Protein AF-A0A2S7T0Y8-F1 (afdb_monomer)

Sequence (325 aa):
MAQIVGQTTGKEKVAGRTVKELAVTMRLVNSTGTGTVTTLPVLRNITVKSILHRVGTDHTILEGNLQNYAVDSHYERGLEAIVSATYLEQKGLGQALLHIRITLPDVINCHSGDMLETDVSVLSGTYTSYFNVAQCVTDIQWVDAFGVEHGIPYIAIKAVQGAVASHPEVIGDGVQTITLLNFDQGLATTAATTDANQVVTGIQLNTNIGTFNETADHLNSRSMRMFETQTARYIRGQCYRIHSHNGALMHDVRITLTMNAALNTAANNFIVVRGYKHDGETHIRAHETMHKHQTAHVQHVAKHIGNDAISKSLNAARNGARHLR

Mean predicted aligned error: 10.87 Å

pLDDT: mean 77.23, std 15.45, range [34.91, 97.44]

Radius of gyration: 25.27 Å; Cα contacts (8 Å, |Δi|>4): 696; chains: 1; bounding box: 85×56×57 Å

Foldseek 3Di:
DWKDFFQDKTKDKDAQAKFFKKKKKKKWKFPQLDDDDPQLLLQQQKWKWKWKCDPNDIDTAETHTRNVQQCVVQLLHFVCQQWPQPQPPDPSIGMTMGIGMRGAPFMDRRYVPMMMMMMMGGHPPSDDNRTPRRPMMMDIDTDGDDAAQQFRKHKDKDWAFALDQKDKDWDFWFFAWKKKAAQLDPPPPDPPDPQSLQFWAKKWKQWPVGIDIDGSVRQLVVSVVSDPDPVSCRRSSRMGTRDHDPDDMTGRIMMMTGGDNVRGGGPRMMMITIGGDGDPVSNVRSVVVVVVVVVVVVVVVVVVVVVVVVVVVVVVVVVVVVVVD

Secondary structure (DSSP, 8-state):
-EEEESS-EEEEEE-S-EEEEEEEEEEEEBSSS-S----HHHHHTEEEEEEEEETTEEEEEEEEEHHHHHHHHTTTS-HHHH-------BTTB-EEEEEEEEEEEEEEE--TT-EEEEEEEE-TTSS-TTB-GGG-EEEEEEEE------SEEEEEEEEPPTT-SEEEEEEESSEEEEEEEE-----TTSS----GGGTEEEEEEE-SS-EEEEEHHHHHHHHHTT-S-STTHHHHTTEEEEEE-SSPPB-SEEEEEEE-TTT--TTSEEEEEEEEE--HHHHHHHHHHHHHHHHHHHHHHHHHHHHHHHHHHHHHHHHHHHTT-

Solvent-accessible surface area (backbone atoms only — not comparable to full-atom values): 17070 Å² total; per-residue (Å²): 126,38,81,23,61,43,83,36,71,35,63,46,77,46,59,71,47,36,31,33,29,40,39,39,39,34,39,44,27,37,57,74,33,71,75,86,82,80,58,66,74,38,28,58,36,26,37,40,37,30,38,36,39,44,95,95,41,79,39,74,30,33,55,48,40,42,37,59,46,45,56,61,59,32,69,90,46,53,71,65,62,40,50,52,50,58,65,48,78,62,89,66,28,33,29,35,35,35,54,38,56,43,68,50,77,42,35,46,71,27,46,94,85,24,37,37,39,33,40,36,40,42,41,89,76,36,67,48,89,63,38,35,45,88,68,20,35,43,34,49,41,77,38,79,49,84,82,69,30,65,25,56,36,30,41,47,66,42,74,41,75,38,59,39,49,64,50,78,46,80,76,39,63,34,36,35,32,38,33,40,40,47,62,45,68,36,66,87,82,55,99,63,84,52,53,47,59,53,28,47,48,29,38,40,38,38,35,76,89,48,76,46,78,44,42,31,67,55,55,48,56,58,50,57,76,72,54,96,50,76,76,71,37,72,71,42,62,27,47,43,77,79,45,73,49,97,79,58,69,36,32,71,26,34,40,34,39,32,31,34,29,94,56,33,47,65,82,33,30,34,43,38,39,31,20,31,48,83,38,74,67,43,35,52,52,25,52,53,50,51,52,50,53,51,50,52,49,52,52,52,51,51,55,51,53,51,52,52,53,52,51,50,52,52,51,50,52,53,53,55,58,57,72,75,107

Organism: NCBI:txid2077091

Nearest PDB structures (foldseek):
  5oac-assembly1_A  TM=8.325E-01  e=1.801E-22  Bacteriophage sp.
  8f47-assembly1_B  TM=5.489E-01  e=8.804E-04  Orthopoxvirus vaccinia
  8vql-assembly1_A  TM=3.346E-01  e=3.085E-02  Influenza A virus (A/Puerto Rico/8/1934(H1N1))
  4f23-assembly1_C  TM=3.199E-01  e=2.873E-02  Influenza A virus (A/black-headed gull/Sweden/2/99(H16N3))
  6d8w-assembly1_F  TM=3.254E-01  e=3.312E-02  Influenza A virus (A/Jiangsu/ALS1/2011(H1N1))

Structure (mmCIF, N/CA/C/O backbone):
data_AF-A0A2S7T0Y8-F1
#
_entry.id   AF-A0A2S7T0Y8-F1
#
loop_
_atom_site.group_PDB
_atom_site.id
_atom_site.type_symbol
_atom_site.label_atom_id
_atom_site.label_alt_id
_atom_site.label_comp_id
_atom_site.label_asym_id
_atom_site.label_entity_id
_atom_site.label_seq_id
_atom_site.pdbx_PDB_ins_code
_atom_site.Cartn_x
_atom_site.Cartn_y
_atom_site.Cartn_z
_atom_site.occupancy
_atom_site.B_iso_or_equiv
_atom_site.auth_seq_id
_atom_site.auth_comp_id
_atom_site.auth_asym_id
_atom_site.auth_atom_id
_atom_site.pdbx_PDB_model_num
ATOM 1 N N . MET A 1 1 ? -1.545 19.414 8.690 1.00 47.81 1 MET A N 1
ATOM 2 C CA . MET A 1 1 ? -1.014 19.415 7.315 1.00 47.81 1 MET A CA 1
ATOM 3 C C . MET A 1 1 ? 0.446 19.814 7.391 1.00 47.81 1 MET A C 1
ATOM 5 O O . MET A 1 1 ? 0.730 20.874 7.939 1.00 47.81 1 MET A O 1
ATOM 9 N N . ALA A 1 2 ? 1.349 18.939 6.950 1.00 54.84 2 ALA A N 1
ATOM 10 C CA . ALA A 1 2 ? 2.782 19.220 6.884 1.00 54.84 2 ALA A CA 1
ATOM 11 C C . ALA A 1 2 ? 3.178 19.440 5.419 1.00 54.84 2 ALA A C 1
ATOM 13 O O . ALA A 1 2 ? 2.828 18.615 4.576 1.00 54.84 2 ALA A O 1
ATOM 14 N N . GLN A 1 3 ? 3.886 20.539 5.144 1.00 56.06 3 GLN A N 1
ATOM 15 C CA . GLN A 1 3 ? 4.337 20.919 3.805 1.00 56.06 3 GLN A CA 1
ATOM 16 C C . GLN A 1 3 ? 5.835 20.646 3.647 1.00 56.06 3 GLN A C 1
ATOM 18 O O . GLN A 1 3 ? 6.642 21.113 4.451 1.00 56.06 3 GLN A O 1
ATOM 23 N N . ILE A 1 4 ? 6.207 19.907 2.601 1.00 57.12 4 ILE A N 1
ATOM 24 C CA . ILE A 1 4 ? 7.590 19.534 2.272 1.00 57.12 4 ILE A CA 1
ATOM 25 C C . ILE A 1 4 ? 8.012 20.321 1.035 1.00 57.12 4 ILE A C 1
ATOM 27 O O . ILE A 1 4 ? 7.370 20.196 -0.004 1.00 57.12 4 ILE A O 1
ATOM 31 N N . VAL A 1 5 ? 9.087 21.109 1.118 1.00 57.72 5 VAL A N 1
ATOM 32 C CA . VAL A 1 5 ? 9.649 21.843 -0.031 1.00 57.72 5 VAL A CA 1
ATOM 33 C C . VAL A 1 5 ? 11.016 21.258 -0.389 1.00 57.72 5 VAL A C 1
ATOM 35 O O . VAL A 1 5 ? 11.897 21.145 0.466 1.00 57.72 5 VAL A O 1
ATOM 38 N N . GLY A 1 6 ? 11.214 20.896 -1.658 1.00 60.56 6 GLY A N 1
ATOM 39 C CA . GLY A 1 6 ? 12.486 20.365 -2.160 1.00 60.56 6 GLY A CA 1
ATOM 40 C C . GLY A 1 6 ? 12.820 18.933 -1.707 1.00 60.56 6 GLY A C 1
ATOM 41 O O . GLY A 1 6 ? 11.933 18.097 -1.553 1.00 60.56 6 GLY A O 1
ATOM 42 N N . GLN A 1 7 ? 14.114 18.622 -1.543 1.00 56.84 7 GLN A N 1
ATOM 43 C CA . GLN A 1 7 ? 14.610 17.315 -1.068 1.00 56.84 7 GLN A CA 1
ATOM 44 C C . GLN A 1 7 ? 14.560 17.239 0.465 1.00 56.84 7 GLN A C 1
ATOM 46 O O . GLN A 1 7 ? 15.591 17.227 1.136 1.00 56.84 7 GLN A O 1
ATOM 51 N N . THR A 1 8 ? 13.363 17.269 1.041 1.00 60.28 8 THR A N 1
ATOM 52 C CA . THR A 1 8 ? 13.189 17.225 2.498 1.00 60.28 8 THR A CA 1
ATOM 53 C C . THR A 1 8 ? 12.331 16.039 2.929 1.00 60.28 8 THR A C 1
ATOM 55 O O . THR A 1 8 ? 11.634 15.417 2.126 1.00 60.28 8 THR A O 1
ATOM 58 N N . THR A 1 9 ? 12.449 15.677 4.208 1.00 65.62 9 THR A N 1
ATOM 59 C CA . THR A 1 9 ? 11.574 14.695 4.856 1.00 65.62 9 THR A CA 1
ATOM 60 C C . THR A 1 9 ? 10.442 15.446 5.546 1.00 65.62 9 THR A C 1
ATOM 62 O O . THR A 1 9 ? 10.706 16.384 6.297 1.00 65.62 9 THR A O 1
ATOM 65 N N . GLY A 1 10 ? 9.197 15.050 5.299 1.00 78.31 10 GLY A N 1
ATOM 66 C CA . GLY A 1 10 ? 8.033 15.542 6.030 1.00 78.31 10 GLY A CA 1
ATOM 67 C C . GLY A 1 10 ? 7.526 14.518 7.019 1.00 78.31 10 GLY A C 1
ATOM 68 O O . GLY A 1 10 ? 7.647 13.317 6.789 1.00 78.31 10 GLY A O 1
ATOM 69 N N . LYS A 1 11 ? 6.939 15.018 8.105 1.00 87.88 11 LYS A N 1
ATOM 70 C CA . LYS A 1 11 ? 6.326 14.201 9.146 1.00 87.88 11 LYS A CA 1
ATOM 71 C C . LYS A 1 11 ? 4.900 14.659 9.406 1.00 87.88 11 LYS A C 1
ATOM 73 O O . LYS A 1 11 ? 4.647 15.857 9.531 1.00 87.88 11 LYS A O 1
ATOM 78 N N . GLU A 1 12 ? 3.989 13.714 9.564 1.00 91.88 12 GLU A N 1
ATOM 79 C CA . GLU A 1 12 ? 2.637 13.944 10.058 1.00 91.88 12 GLU A CA 1
ATOM 80 C C . GLU A 1 12 ? 2.366 13.042 11.260 1.00 91.88 12 GLU A C 1
ATOM 82 O O . GLU A 1 12 ? 2.768 11.881 11.283 1.00 91.88 12 GLU A O 1
ATOM 87 N N . LYS A 1 13 ? 1.675 13.583 12.265 1.00 93.56 13 LYS A N 1
ATOM 88 C CA . LYS A 1 13 ? 1.265 12.847 13.461 1.00 93.56 13 LYS A CA 1
ATOM 89 C C . LYS A 1 13 ? -0.237 12.973 13.655 1.00 93.56 13 LYS A C 1
ATOM 91 O O . LYS A 1 13 ? -0.791 14.067 13.542 1.00 93.56 13 LYS A O 1
ATOM 96 N N . VAL A 1 14 ? -0.877 11.861 13.988 1.00 92.62 14 VAL A N 1
ATOM 97 C CA . VAL A 1 14 ? -2.309 11.777 14.271 1.00 92.62 14 VAL A CA 1
ATOM 98 C C . VAL A 1 14 ? -2.512 11.116 15.629 1.00 92.62 14 VAL A C 1
ATOM 100 O O . VAL A 1 14 ? -2.069 9.992 15.850 1.00 92.62 14 VAL A O 1
ATOM 103 N N . ALA A 1 15 ? -3.220 11.806 16.519 1.00 92.44 15 ALA A N 1
ATOM 104 C CA . ALA A 1 15 ? -3.646 11.304 17.821 1.00 92.44 15 ALA A CA 1
ATOM 105 C C . ALA A 1 15 ? -5.104 11.718 18.072 1.00 92.44 15 ALA A C 1
ATOM 107 O O . ALA A 1 15 ? -5.524 12.785 17.618 1.00 92.44 15 ALA A O 1
ATOM 108 N N . GLY A 1 16 ? -5.877 10.881 18.770 1.00 89.44 16 GLY A N 1
ATOM 109 C CA . GLY A 1 16 ? -7.270 11.183 19.130 1.00 89.44 16 GLY A CA 1
ATOM 110 C C . GLY A 1 16 ? -8.244 11.273 17.947 1.00 89.44 16 GLY A C 1
ATOM 111 O O . GLY A 1 16 ? -9.266 11.946 18.055 1.00 89.44 16 GLY A O 1
ATOM 112 N N . ARG A 1 17 ? -7.919 10.656 16.805 1.00 92.25 17 ARG A N 1
ATOM 113 C CA . ARG A 1 17 ? -8.708 10.700 15.563 1.00 92.25 17 ARG A CA 1
ATOM 114 C C . ARG A 1 17 ? -8.888 9.298 14.992 1.00 92.25 17 ARG A C 1
ATOM 116 O O . ARG A 1 17 ? -8.047 8.424 15.202 1.00 92.25 17 ARG A O 1
ATOM 123 N N . THR A 1 18 ? -9.956 9.125 14.223 1.00 94.06 18 THR A N 1
ATOM 124 C CA . THR A 1 18 ? -10.192 7.932 13.407 1.00 94.06 18 THR A CA 1
ATOM 125 C C . THR A 1 18 ? -9.836 8.250 11.966 1.00 94.06 18 THR A C 1
ATOM 127 O O . THR A 1 18 ? -10.346 9.220 11.410 1.00 94.06 18 THR A O 1
ATOM 130 N N . VAL A 1 19 ? -8.965 7.451 11.355 1.00 95.62 19 VAL A N 1
ATOM 131 C CA . VAL A 1 19 ? -8.464 7.688 9.993 1.00 95.62 19 VAL A CA 1
ATOM 132 C C . VAL A 1 19 ? -8.519 6.414 9.159 1.00 95.62 19 VAL A C 1
ATOM 134 O O . VAL A 1 19 ? -8.486 5.311 9.696 1.00 95.62 19 VAL A O 1
ATOM 137 N N . LYS A 1 20 ? -8.618 6.550 7.835 1.00 93.38 20 LYS A N 1
ATOM 138 C CA . LYS A 1 20 ? -8.626 5.398 6.908 1.00 93.38 20 LYS A CA 1
ATOM 139 C C . LYS A 1 20 ? -7.762 5.601 5.675 1.00 93.38 20 LYS A C 1
ATOM 141 O O . LYS A 1 20 ? -7.435 4.645 4.987 1.00 93.38 20 LYS A O 1
ATOM 146 N N . GLU A 1 21 ? -7.414 6.835 5.353 1.00 92.75 21 GLU A N 1
ATOM 147 C CA . GLU A 1 21 ? -6.749 7.142 4.097 1.00 92.75 21 GLU A CA 1
ATOM 148 C C . GLU A 1 21 ? -5.641 8.157 4.320 1.00 92.75 21 GLU A C 1
ATOM 150 O O . GLU A 1 21 ? -5.844 9.161 5.000 1.00 92.75 21 GLU A O 1
ATOM 155 N N . LEU A 1 22 ? -4.483 7.890 3.723 1.00 93.31 22 LEU A N 1
ATOM 156 C CA . LEU A 1 22 ? -3.400 8.851 3.609 1.00 93.31 22 LEU A CA 1
ATOM 157 C C . LEU A 1 22 ? -3.495 9.523 2.239 1.00 93.31 22 LEU A C 1
ATOM 159 O O . LEU A 1 22 ? -3.375 8.870 1.200 1.00 93.31 22 LEU A O 1
ATOM 163 N N . ALA A 1 23 ? -3.712 10.832 2.239 1.00 90.56 23 ALA A N 1
ATOM 164 C CA . ALA A 1 23 ? -3.647 11.663 1.054 1.00 90.56 23 ALA A CA 1
ATOM 165 C C . ALA A 1 23 ? -2.235 12.241 0.916 1.00 90.56 23 ALA A C 1
ATOM 167 O O . ALA A 1 23 ? -1.741 12.928 1.809 1.00 90.56 23 ALA A O 1
ATOM 168 N N . VAL A 1 24 ? -1.607 11.989 -0.229 1.00 88.75 24 VAL A N 1
ATOM 169 C CA . VAL A 1 24 ? -0.344 12.598 -0.641 1.00 88.75 24 VAL A CA 1
ATOM 170 C C . VAL A 1 24 ? -0.632 13.481 -1.846 1.00 88.75 24 VAL A C 1
ATOM 172 O O . VAL A 1 24 ? -1.036 12.994 -2.905 1.00 88.75 24 VAL A O 1
ATOM 175 N N . THR A 1 25 ? -0.462 14.788 -1.679 1.00 85.94 25 THR A N 1
ATOM 176 C CA . THR A 1 25 ? -0.608 15.761 -2.764 1.00 85.94 25 THR A CA 1
ATOM 177 C C . THR A 1 25 ? 0.760 16.282 -3.148 1.00 85.94 25 THR A C 1
ATOM 179 O O . THR A 1 25 ? 1.532 16.682 -2.286 1.00 85.94 25 THR A O 1
ATOM 182 N N . MET A 1 26 ? 1.077 16.293 -4.438 1.00 83.50 26 MET A N 1
ATOM 183 C CA . MET A 1 26 ? 2.338 16.848 -4.914 1.00 83.50 26 MET A CA 1
ATOM 184 C C . MET A 1 26 ? 2.095 17.934 -5.938 1.00 83.50 26 MET A C 1
ATOM 186 O O . MET A 1 26 ? 1.298 17.768 -6.858 1.00 83.50 26 MET A O 1
ATOM 190 N N . ARG A 1 27 ? 2.849 19.019 -5.817 1.00 83.25 27 ARG A N 1
ATOM 191 C CA . ARG A 1 27 ? 2.980 20.044 -6.840 1.00 83.25 27 ARG A CA 1
ATOM 192 C C . ARG A 1 27 ? 4.365 19.937 -7.445 1.00 83.25 27 ARG A C 1
ATOM 194 O O . ARG A 1 27 ? 5.357 20.182 -6.768 1.00 83.25 27 ARG A O 1
ATOM 201 N N . LEU A 1 28 ? 4.417 19.600 -8.724 1.00 81.50 28 LEU A N 1
ATOM 202 C CA . LEU A 1 28 ? 5.637 19.553 -9.515 1.00 81.50 28 LEU A CA 1
ATOM 203 C C . LEU A 1 28 ? 5.668 20.760 -10.445 1.00 81.50 28 LEU A C 1
ATOM 205 O O . LEU A 1 28 ? 4.684 21.037 -11.130 1.00 81.50 28 LEU A O 1
ATOM 209 N N . VAL A 1 29 ? 6.792 21.470 -10.482 1.00 78.88 29 VAL A N 1
ATOM 210 C CA . VAL A 1 29 ? 6.958 22.660 -11.325 1.00 78.88 29 VAL A CA 1
ATOM 211 C C . VAL A 1 29 ? 8.109 22.428 -12.290 1.00 78.88 29 VAL A C 1
ATOM 213 O O . VAL A 1 29 ? 9.225 22.151 -11.857 1.00 78.88 29 VAL A O 1
ATOM 216 N N . ASN A 1 30 ? 7.843 22.525 -13.591 1.00 76.38 30 ASN A N 1
ATOM 217 C CA . ASN A 1 30 ? 8.856 22.380 -14.634 1.00 76.38 30 ASN A CA 1
ATOM 218 C C . ASN A 1 30 ? 9.790 23.605 -14.635 1.00 76.38 30 ASN A C 1
ATOM 220 O O . ASN A 1 30 ? 9.331 24.743 -14.533 1.00 76.38 30 ASN A O 1
ATOM 224 N N . SER A 1 31 ? 11.097 23.378 -14.759 1.00 72.00 31 SER A N 1
ATOM 225 C CA . SER A 1 31 ? 12.126 24.424 -14.813 1.00 72.00 31 SER A CA 1
ATOM 226 C C . SER A 1 31 ? 12.133 25.223 -16.124 1.00 72.00 31 SER A C 1
ATOM 228 O O . SER A 1 31 ? 12.606 26.356 -16.137 1.00 72.00 31 SER A O 1
ATOM 230 N N . THR A 1 32 ? 11.599 24.663 -17.215 1.00 65.88 32 THR A N 1
ATOM 231 C CA . THR A 1 32 ? 11.717 25.203 -18.587 1.00 65.88 32 THR A CA 1
ATOM 232 C C . THR A 1 32 ? 10.398 25.676 -19.204 1.00 65.88 32 THR A C 1
ATOM 234 O O . THR A 1 32 ? 10.371 26.119 -20.350 1.00 65.88 32 THR A O 1
ATOM 237 N N . GLY A 1 33 ? 9.286 25.601 -18.465 1.00 55.94 33 GLY A N 1
ATOM 238 C CA . GLY A 1 33 ? 7.997 26.161 -18.889 1.00 55.94 33 GLY A CA 1
ATOM 239 C C . GLY A 1 33 ? 7.264 25.436 -20.021 1.00 55.94 33 GLY A C 1
ATOM 240 O O . GLY A 1 33 ? 6.070 25.649 -20.195 1.00 55.94 33 GLY A O 1
ATOM 241 N N . THR A 1 34 ? 7.927 24.528 -20.736 1.00 52.84 34 THR A N 1
ATOM 242 C CA . THR A 1 34 ? 7.352 23.745 -21.834 1.00 52.84 34 THR A CA 1
ATOM 243 C C . THR A 1 34 ? 7.689 22.268 -21.640 1.00 52.84 34 THR A C 1
ATOM 245 O O . THR A 1 34 ? 8.822 21.911 -21.329 1.00 52.84 34 THR A O 1
ATOM 248 N N . GLY A 1 35 ? 6.692 21.388 -21.750 1.00 51.31 35 GLY A N 1
ATOM 249 C CA . GLY A 1 35 ? 6.904 19.939 -21.712 1.00 51.31 35 GLY A CA 1
ATOM 250 C C . GLY A 1 35 ? 5.881 19.165 -20.886 1.00 51.31 35 GLY A C 1
ATOM 251 O O . GLY A 1 35 ? 5.368 19.644 -19.875 1.00 51.31 35 GLY A O 1
ATOM 252 N N . THR A 1 36 ? 5.608 17.940 -21.337 1.00 53.19 36 THR A N 1
ATOM 253 C CA . THR A 1 36 ? 4.812 16.954 -20.602 1.00 53.19 36 THR A CA 1
ATOM 254 C C . THR A 1 36 ? 5.609 16.459 -19.399 1.00 53.19 36 THR A C 1
ATOM 256 O O . THR A 1 36 ? 6.741 16.006 -19.554 1.00 53.19 36 THR A O 1
ATOM 259 N N . VAL A 1 37 ? 5.033 16.535 -18.200 1.00 54.53 37 VAL A N 1
ATOM 260 C CA . VAL A 1 37 ? 5.673 16.002 -16.992 1.00 54.53 37 VAL A CA 1
ATOM 261 C C . VAL A 1 37 ? 5.419 14.496 -16.924 1.00 54.53 37 VAL A C 1
ATOM 263 O O . VAL A 1 37 ? 4.295 14.068 -16.675 1.00 54.53 37 VAL A O 1
ATOM 266 N N . THR A 1 38 ? 6.449 13.671 -17.120 1.00 56.72 38 THR A N 1
ATOM 267 C CA . THR A 1 38 ? 6.389 12.236 -16.799 1.00 56.72 38 THR A CA 1
ATOM 268 C C . THR A 1 38 ? 6.578 12.045 -15.295 1.00 56.72 38 THR A C 1
ATOM 270 O O . THR A 1 38 ? 7.649 12.285 -14.745 1.00 56.72 38 THR A O 1
ATOM 273 N N . THR A 1 39 ? 5.515 11.632 -14.607 1.00 64.44 39 THR A N 1
ATOM 274 C CA . THR A 1 39 ? 5.413 11.694 -13.137 1.00 64.44 39 THR A CA 1
ATOM 275 C C . THR A 1 39 ? 5.804 10.394 -12.433 1.00 64.44 39 THR A C 1
ATOM 277 O O . THR A 1 39 ? 6.295 10.435 -11.310 1.00 64.44 39 THR A O 1
ATOM 280 N N . LEU A 1 40 ? 5.662 9.237 -13.092 1.00 63.59 40 LEU A N 1
ATOM 281 C CA . LEU A 1 40 ? 5.962 7.922 -12.504 1.00 63.59 40 LEU A CA 1
ATOM 282 C C . LEU A 1 40 ? 7.410 7.758 -11.992 1.00 63.59 40 LEU A C 1
ATOM 284 O O . LEU A 1 40 ? 7.566 7.254 -10.879 1.00 63.59 40 LEU A O 1
ATOM 288 N N . PRO A 1 41 ? 8.466 8.200 -12.712 1.00 67.81 41 PRO A N 1
ATOM 289 C CA . PRO A 1 41 ? 9.841 8.075 -12.219 1.00 67.81 41 PRO A CA 1
ATOM 290 C C . PRO A 1 41 ? 10.102 8.869 -10.932 1.00 67.81 41 PRO A C 1
ATOM 292 O O . PRO A 1 41 ? 10.888 8.435 -10.095 1.00 67.81 41 PRO A O 1
ATOM 295 N N . VAL A 1 42 ? 9.409 9.999 -10.747 1.00 75.75 42 VAL A N 1
ATOM 296 C CA . VAL A 1 42 ? 9.503 10.830 -9.534 1.00 75.75 42 VAL A CA 1
ATOM 297 C C . VAL A 1 42 ? 8.964 10.058 -8.326 1.00 75.75 42 VAL A C 1
ATOM 299 O O . VAL A 1 42 ? 9.590 10.033 -7.270 1.00 75.75 42 VAL A O 1
ATOM 302 N N . LEU A 1 43 ? 7.837 9.358 -8.493 1.00 80.12 43 LEU A N 1
ATOM 303 C CA . LEU A 1 43 ? 7.176 8.614 -7.414 1.00 80.12 43 LEU A CA 1
ATOM 304 C C . LEU A 1 43 ? 7.997 7.421 -6.897 1.00 80.12 43 LEU A C 1
ATOM 306 O O . LEU A 1 43 ? 7.812 7.009 -5.751 1.00 80.12 43 LEU A O 1
ATOM 310 N N . ARG A 1 44 ? 8.908 6.865 -7.709 1.00 81.94 44 ARG A N 1
ATOM 311 C CA . ARG A 1 44 ? 9.786 5.750 -7.303 1.00 81.94 44 ARG A CA 1
ATOM 312 C C . ARG A 1 44 ? 10.755 6.150 -6.190 1.00 81.94 44 ARG A C 1
ATOM 314 O O . ARG A 1 44 ? 11.100 5.321 -5.352 1.00 81.94 44 ARG A O 1
ATOM 321 N N . ASN A 1 45 ? 11.169 7.414 -6.182 1.00 85.12 45 ASN A N 1
ATOM 322 C CA . ASN A 1 45 ? 12.170 7.950 -5.263 1.00 85.12 45 ASN A CA 1
ATOM 323 C C . ASN A 1 45 ? 11.552 8.657 -4.047 1.00 85.12 45 ASN A C 1
ATOM 325 O O . ASN A 1 45 ? 12.257 9.311 -3.284 1.00 85.12 45 ASN A O 1
ATOM 329 N N . ILE A 1 46 ? 10.240 8.519 -3.849 1.00 87.56 46 ILE A N 1
ATOM 330 C CA . ILE A 1 46 ? 9.544 9.020 -2.666 1.00 87.56 46 ILE A CA 1
ATOM 331 C C . ILE A 1 46 ? 9.122 7.821 -1.839 1.00 87.56 46 ILE A C 1
ATOM 333 O O . ILE A 1 46 ? 8.368 6.973 -2.313 1.00 87.56 46 ILE A O 1
ATOM 337 N N . THR A 1 47 ? 9.610 7.746 -0.608 1.00 91.50 47 THR A N 1
ATOM 338 C CA . THR A 1 47 ? 9.274 6.669 0.322 1.00 91.50 47 THR A CA 1
ATOM 339 C C . THR A 1 47 ? 8.302 7.174 1.368 1.00 91.50 47 THR A C 1
ATOM 341 O O . THR A 1 47 ? 8.505 8.247 1.932 1.00 91.50 47 THR A O 1
ATOM 344 N N . VAL A 1 48 ? 7.273 6.383 1.649 1.00 93.75 48 VAL A N 1
ATOM 345 C CA . VAL A 1 48 ? 6.294 6.637 2.706 1.00 93.75 48 VAL A CA 1
ATOM 346 C C . VAL A 1 48 ? 6.419 5.529 3.739 1.00 93.75 48 VAL A C 1
ATOM 348 O O . VAL A 1 48 ? 6.433 4.346 3.382 1.00 93.75 48 VAL A O 1
ATOM 351 N N . LYS A 1 49 ? 6.493 5.911 5.012 1.00 96.19 49 LYS A N 1
ATOM 352 C CA . LYS A 1 49 ? 6.466 4.997 6.149 1.00 96.19 49 LYS A CA 1
ATOM 353 C C . LYS A 1 49 ? 5.471 5.498 7.181 1.00 96.19 49 LYS A C 1
ATOM 355 O O . LYS A 1 49 ? 5.581 6.637 7.616 1.00 96.19 49 LYS A O 1
ATOM 360 N N . SER A 1 50 ? 4.543 4.649 7.603 1.00 97.25 50 SER A N 1
ATOM 361 C CA . SER A 1 50 ? 3.622 4.954 8.698 1.00 97.25 50 SER A CA 1
ATOM 362 C C . SER A 1 50 ? 3.743 3.918 9.805 1.00 97.25 50 SER A C 1
ATOM 364 O O . SER A 1 50 ? 3.672 2.714 9.544 1.00 97.25 50 SER A O 1
ATOM 366 N N . ILE A 1 51 ? 3.899 4.391 11.038 1.00 97.44 51 ILE A N 1
ATOM 367 C CA . ILE A 1 51 ? 4.014 3.578 12.249 1.00 97.44 51 ILE A CA 1
ATOM 368 C C . ILE A 1 51 ? 2.907 3.996 13.214 1.00 97.44 51 ILE A C 1
ATOM 370 O O . ILE A 1 51 ? 2.760 5.175 13.532 1.00 97.44 51 ILE A O 1
ATOM 374 N N . LEU A 1 52 ? 2.129 3.026 13.683 1.00 96.12 52 LEU A N 1
ATOM 375 C CA . LEU A 1 52 ? 1.198 3.197 14.788 1.00 96.12 52 LEU A CA 1
ATOM 376 C C . LEU A 1 52 ? 1.896 2.799 16.090 1.00 96.12 52 LEU A C 1
ATOM 378 O O . LEU A 1 52 ? 2.228 1.633 16.287 1.00 96.12 52 LEU A O 1
ATOM 382 N N . HIS A 1 53 ? 2.076 3.766 16.979 1.00 95.25 53 HIS A N 1
ATOM 383 C CA . HIS A 1 53 ? 2.516 3.567 18.352 1.00 95.25 53 HIS A CA 1
ATOM 384 C C . HIS A 1 53 ? 1.283 3.285 19.217 1.00 95.25 53 HIS A C 1
ATOM 386 O O . HIS A 1 53 ? 0.440 4.172 19.382 1.00 95.25 53 HIS A O 1
ATOM 392 N N . ARG A 1 54 ? 1.151 2.064 19.746 1.00 90.19 54 ARG A N 1
ATOM 393 C CA . ARG A 1 54 ? -0.013 1.629 20.536 1.00 90.19 54 ARG A CA 1
ATOM 394 C C . ARG A 1 54 ? 0.420 0.704 21.672 1.00 90.19 54 ARG A C 1
ATOM 396 O O . ARG A 1 54 ? 1.108 -0.284 21.448 1.00 90.19 54 ARG A O 1
ATOM 403 N N . VAL A 1 55 ? 0.020 1.035 22.904 1.00 84.88 55 VAL A N 1
ATOM 404 C CA . VAL A 1 55 ? 0.289 0.233 24.124 1.00 84.88 55 VAL A CA 1
ATOM 405 C C . VAL A 1 55 ? 1.777 -0.167 24.253 1.00 84.88 55 VAL A C 1
ATOM 407 O O . VAL A 1 55 ? 2.130 -1.293 24.586 1.00 84.88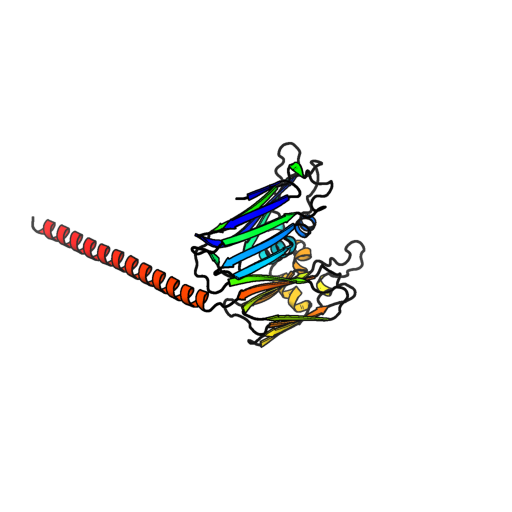 55 VAL A O 1
ATOM 410 N N . GLY A 1 56 ? 2.685 0.763 23.940 1.00 84.81 56 GLY A N 1
ATOM 411 C CA . GLY A 1 56 ? 4.134 0.529 24.015 1.00 84.81 56 GLY A CA 1
ATOM 412 C C . GLY A 1 56 ? 4.714 -0.377 22.920 1.00 84.81 56 GLY A C 1
ATOM 413 O O . GLY A 1 56 ? 5.880 -0.748 23.015 1.00 84.81 56 GLY A O 1
ATOM 414 N N . THR A 1 57 ? 3.929 -0.721 21.895 1.00 90.25 57 THR A N 1
ATOM 415 C CA . THR A 1 57 ? 4.369 -1.483 20.720 1.00 90.25 57 THR A CA 1
ATOM 416 C C . THR A 1 57 ? 4.236 -0.639 19.454 1.00 90.25 57 THR A C 1
ATOM 418 O O . THR A 1 57 ? 3.269 0.106 19.282 1.00 90.25 57 THR A O 1
ATOM 421 N N . ASP A 1 58 ? 5.205 -0.785 18.552 1.00 94.88 58 ASP A N 1
ATOM 422 C CA . ASP A 1 58 ? 5.201 -0.134 17.246 1.00 94.88 58 ASP A CA 1
ATOM 423 C C . ASP A 1 58 ? 4.682 -1.094 16.175 1.00 94.88 58 ASP A C 1
ATOM 425 O O . ASP A 1 58 ? 5.182 -2.209 16.001 1.00 94.88 58 ASP A O 1
ATOM 429 N N . HIS A 1 59 ? 3.692 -0.638 15.415 1.00 94.44 59 HIS A N 1
ATOM 430 C CA . HIS A 1 59 ? 3.098 -1.387 14.319 1.00 94.44 59 HIS A CA 1
ATOM 431 C C . HIS A 1 59 ? 3.327 -0.648 13.003 1.00 94.44 59 HIS A C 1
ATOM 433 O O . HIS A 1 59 ? 2.742 0.407 12.761 1.00 94.44 59 HIS A O 1
ATOM 439 N N . THR A 1 60 ? 4.151 -1.210 12.118 1.00 96.00 60 THR A N 1
ATOM 440 C CA . THR A 1 60 ? 4.273 -0.696 10.749 1.00 96.00 60 THR A CA 1
ATOM 441 C C . THR A 1 60 ? 2.955 -0.904 10.009 1.00 96.00 60 THR A C 1
ATOM 443 O O . THR A 1 60 ? 2.547 -2.041 9.768 1.00 96.00 60 THR A O 1
ATOM 446 N N . ILE A 1 61 ? 2.309 0.200 9.642 1.00 96.50 61 ILE A N 1
ATOM 447 C CA . ILE A 1 61 ? 1.063 0.213 8.872 1.00 96.50 61 ILE A CA 1
ATOM 448 C C . ILE A 1 61 ? 1.375 0.114 7.382 1.00 96.50 61 ILE A C 1
ATOM 450 O O . ILE A 1 61 ? 0.758 -0.666 6.666 1.00 96.50 61 ILE A O 1
ATOM 454 N N . LEU A 1 62 ? 2.350 0.885 6.905 1.00 95.94 62 LEU A N 1
ATOM 455 C CA . LEU A 1 62 ? 2.817 0.836 5.522 1.00 95.94 62 LEU A CA 1
ATOM 456 C C . LEU A 1 62 ? 4.273 1.300 5.451 1.00 95.94 62 LEU A C 1
ATOM 458 O O . LEU A 1 62 ? 4.691 2.162 6.221 1.00 95.94 62 LEU A O 1
ATOM 462 N N . GLU A 1 63 ? 5.047 0.717 4.541 1.00 95.50 63 GLU A N 1
ATOM 463 C CA . GLU A 1 63 ? 6.431 1.105 4.260 1.00 95.50 63 GLU A CA 1
ATOM 464 C C . GLU A 1 63 ? 6.776 0.755 2.810 1.00 95.50 63 GLU A C 1
ATOM 466 O O . GLU A 1 63 ? 6.655 -0.395 2.391 1.00 95.50 63 GLU A O 1
ATOM 471 N N . GLY A 1 64 ? 7.151 1.754 2.010 1.00 92.88 64 GLY A N 1
ATOM 472 C CA . GLY A 1 64 ? 7.554 1.523 0.624 1.00 92.88 64 GLY A CA 1
ATOM 473 C C . GLY A 1 64 ? 7.559 2.777 -0.240 1.00 92.88 64 GLY A C 1
ATOM 474 O O . GLY A 1 64 ? 7.406 3.892 0.258 1.00 92.88 64 GLY A O 1
ATOM 475 N N . ASN A 1 65 ? 7.753 2.597 -1.548 1.00 89.69 65 ASN A N 1
ATOM 476 C CA . ASN A 1 65 ? 7.762 3.710 -2.495 1.00 89.69 65 ASN A CA 1
ATOM 477 C C . ASN A 1 65 ? 6.336 4.159 -2.873 1.00 89.69 65 ASN A C 1
ATOM 479 O O . ASN A 1 65 ? 5.386 3.372 -2.891 1.00 89.69 65 ASN A O 1
ATOM 483 N N . LEU A 1 66 ? 6.193 5.443 -3.191 1.00 88.25 66 LEU A N 1
ATOM 484 C CA . LEU A 1 66 ? 4.914 6.068 -3.511 1.00 88.25 66 LEU A CA 1
ATOM 485 C C . LEU A 1 66 ? 4.356 5.591 -4.862 1.00 88.25 66 LEU A C 1
ATOM 487 O O . LEU A 1 66 ? 3.139 5.544 -5.036 1.00 88.25 66 LEU A O 1
ATOM 491 N N . GLN A 1 67 ? 5.224 5.182 -5.794 1.00 85.94 67 GLN A N 1
ATOM 492 C CA . GLN A 1 67 ? 4.832 4.601 -7.084 1.00 85.94 67 GLN A CA 1
ATOM 493 C C . GLN A 1 67 ? 3.951 3.357 -6.903 1.00 85.94 67 GLN A C 1
ATOM 495 O O . GLN A 1 67 ? 2.890 3.259 -7.521 1.00 85.94 67 GLN A O 1
ATOM 500 N N . ASN A 1 68 ? 4.359 2.434 -6.033 1.00 87.62 68 ASN A N 1
ATOM 501 C CA . ASN A 1 68 ? 3.645 1.189 -5.778 1.00 87.62 68 ASN A CA 1
ATOM 502 C C . ASN A 1 68 ? 2.259 1.470 -5.192 1.00 87.62 68 ASN A C 1
ATOM 504 O O . ASN A 1 68 ? 1.263 0.943 -5.685 1.00 87.62 68 ASN A O 1
ATOM 508 N N . TYR A 1 69 ? 2.178 2.357 -4.195 1.00 88.56 69 TYR A N 1
ATOM 509 C CA . TYR A 1 69 ? 0.899 2.743 -3.600 1.00 88.56 69 TYR A CA 1
ATOM 510 C C . TYR A 1 69 ? -0.016 3.474 -4.577 1.00 88.56 69 TYR A C 1
ATOM 512 O O . TYR A 1 69 ? -1.228 3.255 -4.543 1.00 88.56 69 TYR A O 1
ATOM 520 N N . ALA A 1 70 ? 0.539 4.327 -5.443 1.00 81.62 70 ALA A N 1
ATOM 521 C CA . ALA A 1 70 ? -0.233 5.030 -6.455 1.00 81.62 70 ALA A CA 1
ATOM 522 C C . ALA A 1 70 ? -0.912 4.034 -7.400 1.00 81.62 70 ALA A C 1
ATOM 524 O O . ALA A 1 70 ? -2.136 4.070 -7.534 1.00 81.62 70 ALA A O 1
ATOM 525 N N . VAL A 1 71 ? -0.137 3.113 -7.982 1.00 80.81 71 VAL A N 1
ATOM 526 C CA . VAL A 1 71 ? -0.627 2.130 -8.962 1.00 80.81 71 VAL A CA 1
ATOM 527 C C . VAL A 1 71 ? -1.590 1.121 -8.334 1.00 80.81 71 VAL A C 1
ATOM 529 O O . VAL A 1 71 ? -2.627 0.829 -8.924 1.00 80.81 71 VAL A O 1
ATOM 532 N N . ASP A 1 72 ? -1.304 0.629 -7.127 1.00 84.25 72 ASP A N 1
ATOM 533 C CA . ASP A 1 72 ? -2.182 -0.312 -6.422 1.00 84.25 72 ASP A CA 1
ATOM 534 C C . ASP A 1 72 ? -3.506 0.341 -5.973 1.00 84.25 72 ASP A C 1
ATOM 536 O O . ASP A 1 72 ? -4.587 -0.204 -6.213 1.00 84.25 72 ASP A O 1
ATOM 540 N N . SER A 1 73 ? -3.458 1.545 -5.384 1.00 77.69 73 SER A N 1
ATOM 541 C CA . SER A 1 73 ? -4.663 2.227 -4.870 1.00 77.69 73 SER A CA 1
ATOM 542 C C . SER A 1 73 ? -5.596 2.724 -5.977 1.00 77.69 73 SER A C 1
ATOM 544 O O . SER A 1 73 ? -6.786 2.919 -5.742 1.00 77.69 73 SER A O 1
ATOM 546 N N . HIS A 1 74 ? -5.083 2.888 -7.197 1.00 71.00 74 HIS A N 1
ATOM 547 C CA . HIS A 1 74 ? -5.868 3.283 -8.365 1.00 71.00 74 HIS A CA 1
ATOM 548 C C . HIS A 1 74 ? -6.009 2.146 -9.373 1.00 71.00 74 HIS A C 1
ATOM 550 O O . HIS A 1 74 ? -6.234 2.416 -10.542 1.00 71.00 74 HIS A O 1
ATOM 556 N N . TYR A 1 75 ? -5.940 0.881 -8.951 1.00 67.44 75 TYR A N 1
ATOM 557 C CA . TYR A 1 75 ? -6.154 -0.272 -9.839 1.00 67.44 75 TYR A CA 1
ATOM 558 C C . TYR A 1 75 ? -7.382 -0.113 -10.765 1.00 67.44 75 TYR A C 1
ATOM 560 O O . TYR A 1 75 ? -7.321 -0.398 -11.958 1.00 67.44 75 TYR A O 1
ATOM 568 N N . GLU A 1 76 ? -8.487 0.419 -10.232 1.00 63.19 76 GLU A N 1
ATOM 569 C CA . GLU A 1 76 ? -9.752 0.611 -10.962 1.00 63.19 76 GLU A CA 1
ATOM 570 C C . GLU A 1 76 ? -9.814 1.943 -11.735 1.00 63.19 76 GLU A C 1
ATOM 572 O O . GLU A 1 76 ? -10.686 2.135 -12.578 1.00 63.19 76 GLU A O 1
ATOM 577 N N . ARG A 1 77 ? -8.877 2.875 -11.501 1.00 56.50 77 ARG A N 1
ATOM 578 C CA . ARG A 1 77 ? -8.860 4.235 -12.076 1.00 56.50 77 ARG A CA 1
ATOM 579 C C . ARG A 1 77 ? -7.631 4.462 -12.960 1.00 56.50 77 ARG A C 1
ATOM 581 O O . ARG A 1 77 ? -6.630 3.762 -12.846 1.00 56.50 77 ARG A O 1
ATOM 588 N N . GLY A 1 78 ? -7.749 5.309 -13.985 1.00 51.19 78 GLY A N 1
ATOM 589 C CA . GLY A 1 78 ? -6.645 5.549 -14.928 1.00 51.19 78 GLY A CA 1
ATOM 590 C C . GLY A 1 78 ? -5.393 6.001 -14.185 1.00 51.19 78 GLY A C 1
ATOM 591 O O . GLY A 1 78 ? -5.527 6.670 -13.164 1.00 51.19 78 GLY A O 1
ATOM 592 N N . LEU A 1 79 ? -4.190 5.749 -14.715 1.00 52.78 79 LEU A N 1
ATOM 593 C CA . LEU A 1 79 ? -3.040 6.583 -14.323 1.00 52.78 79 LEU A CA 1
ATOM 594 C C . LEU A 1 79 ? -3.364 8.070 -14.593 1.00 52.78 79 LEU A C 1
ATOM 596 O O . LEU A 1 79 ? -3.023 8.925 -13.784 1.00 52.78 79 LEU A O 1
ATOM 600 N N . GLU A 1 80 ? -4.166 8.304 -15.643 1.00 52.75 80 GLU A N 1
ATOM 601 C CA . GLU A 1 80 ? -5.038 9.463 -15.912 1.00 52.75 80 GLU A CA 1
ATOM 602 C C . GLU A 1 80 ? -5.568 10.169 -14.644 1.00 52.75 80 GLU A C 1
ATOM 604 O O . GLU A 1 80 ? -5.485 11.378 -14.463 1.00 52.75 80 GLU A O 1
ATOM 609 N N . ALA A 1 81 ? -6.125 9.374 -13.726 1.00 50.31 81 ALA A N 1
ATOM 610 C CA . ALA A 1 81 ? -6.784 9.849 -12.515 1.00 50.31 81 ALA A CA 1
ATOM 611 C C . ALA A 1 81 ? -5.809 10.137 -11.360 1.00 50.31 81 ALA A C 1
ATOM 613 O O . ALA A 1 81 ? -6.102 10.993 -10.530 1.00 50.31 81 ALA A O 1
ATOM 614 N N . ILE A 1 82 ? -4.660 9.449 -11.310 1.00 54.56 82 ILE A N 1
ATOM 615 C CA . ILE A 1 82 ? -3.560 9.756 -10.374 1.00 54.56 82 ILE A CA 1
ATOM 616 C C . ILE A 1 82 ? -2.909 11.085 -10.767 1.00 54.56 82 ILE A C 1
ATOM 618 O O . ILE A 1 82 ? -2.605 11.939 -9.931 1.00 54.56 82 ILE A O 1
ATOM 622 N N . VAL A 1 83 ? -2.700 11.242 -12.073 1.00 51.34 83 VAL A N 1
ATOM 623 C CA . VAL A 1 83 ? -2.108 12.406 -12.713 1.00 51.34 83 VAL A CA 1
ATOM 624 C C . VAL A 1 83 ? -3.242 13.275 -13.234 1.00 51.34 83 VAL A C 1
ATOM 626 O O . VAL A 1 83 ? -3.382 13.492 -14.432 1.00 51.34 83 VAL A O 1
ATOM 629 N N . SER A 1 84 ? -4.027 13.845 -12.318 1.00 47.91 84 SER A N 1
ATOM 630 C CA . SER A 1 84 ? -4.758 15.075 -12.636 1.00 47.91 84 SER A CA 1
ATOM 631 C C . SER A 1 84 ? -3.738 16.208 -12.757 1.00 47.91 84 SER A C 1
ATOM 633 O O . SER A 1 84 ? -3.726 17.136 -11.952 1.00 47.91 84 SER A O 1
ATOM 635 N N . ALA A 1 85 ? -2.836 16.112 -13.741 1.00 47.34 85 ALA A N 1
ATOM 636 C CA . ALA A 1 85 ? -1.983 17.205 -14.159 1.00 47.34 85 ALA A CA 1
ATOM 637 C C . ALA A 1 85 ? -2.901 18.260 -14.772 1.00 47.34 85 ALA A C 1
ATOM 639 O O . ALA A 1 85 ? -3.011 18.409 -15.985 1.00 47.34 85 ALA A O 1
ATOM 640 N N . THR A 1 86 ? -3.604 18.988 -13.913 1.00 48.97 86 THR A N 1
ATOM 641 C CA . THR A 1 86 ? -4.139 20.283 -14.267 1.00 48.97 86 THR A CA 1
ATOM 642 C C . THR A 1 86 ? -2.908 21.121 -14.558 1.00 48.97 86 THR A C 1
ATOM 644 O O . THR A 1 86 ? -2.221 21.560 -13.633 1.00 48.97 86 THR A O 1
ATOM 647 N N . TYR A 1 87 ? -2.580 21.262 -15.842 1.00 51.59 87 TYR A N 1
ATOM 648 C CA . TYR A 1 87 ? -1.564 22.194 -16.297 1.00 51.59 87 TYR A CA 1
ATOM 649 C C . TYR A 1 87 ? -2.052 23.588 -15.935 1.00 51.59 87 TYR A C 1
ATOM 651 O O . TYR A 1 87 ? -2.839 24.212 -16.641 1.00 51.59 87 TYR A O 1
ATOM 659 N N . LEU A 1 88 ? -1.627 24.056 -14.768 1.00 53.12 88 LEU A N 1
ATOM 660 C CA . LEU A 1 88 ? -1.825 25.433 -14.378 1.00 53.12 88 LEU A CA 1
ATOM 661 C C . LEU A 1 88 ? -0.745 26.231 -15.100 1.00 53.12 88 LEU A C 1
ATOM 663 O O . LEU A 1 88 ? 0.375 26.345 -14.602 1.00 53.12 88 LEU A O 1
ATOM 667 N N . GLU A 1 89 ? -1.070 26.778 -16.274 1.00 51.44 89 GLU A N 1
ATOM 668 C CA . G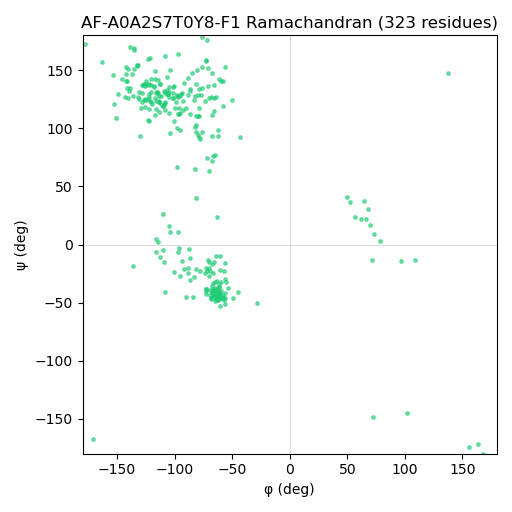LU A 1 89 ? -0.268 27.827 -16.910 1.00 51.44 89 GLU A CA 1
ATOM 669 C C . GLU A 1 89 ? -0.357 29.108 -16.066 1.00 51.44 89 GLU A C 1
ATOM 671 O O . GLU A 1 89 ? -0.999 30.095 -16.413 1.00 51.44 89 GLU A O 1
ATOM 676 N N . GLN A 1 90 ? 0.281 29.106 -14.900 1.00 49.09 90 GLN A N 1
ATOM 677 C CA . GLN A 1 90 ? 0.553 30.332 -14.171 1.00 49.09 90 GLN A CA 1
ATOM 678 C C . GLN A 1 90 ? 1.977 30.768 -14.493 1.00 49.09 90 GLN A C 1
ATOM 680 O O . GLN A 1 90 ? 2.942 30.131 -14.075 1.00 49.09 90 GLN A O 1
ATOM 685 N N . LYS A 1 91 ? 2.093 31.896 -15.204 1.00 49.91 91 LYS A N 1
ATOM 686 C CA . LYS A 1 91 ? 3.358 32.597 -15.490 1.00 49.91 91 LYS A CA 1
ATOM 687 C C . LYS A 1 91 ? 4.359 31.814 -16.360 1.00 49.91 91 LYS A C 1
ATOM 689 O O . LYS A 1 91 ? 5.558 31.897 -16.119 1.00 49.91 91 LYS A O 1
ATOM 694 N N . GLY A 1 92 ? 3.888 31.062 -17.357 1.00 53.16 92 GLY A N 1
ATOM 695 C CA . GLY A 1 92 ? 4.769 30.363 -18.306 1.00 53.16 92 GLY A CA 1
ATOM 696 C C . GLY A 1 92 ? 5.555 29.188 -17.711 1.00 53.16 92 GLY A C 1
ATOM 697 O O . GLY A 1 92 ? 6.532 28.754 -18.307 1.00 53.16 92 GLY A O 1
ATOM 698 N N . LEU A 1 93 ? 5.152 28.678 -16.540 1.00 56.69 93 LEU A N 1
ATOM 699 C CA . LEU A 1 93 ? 5.710 27.474 -15.925 1.00 56.69 93 LEU A CA 1
ATOM 700 C C . LEU A 1 93 ? 4.681 26.343 -16.005 1.00 56.69 93 LEU A C 1
ATOM 702 O O . LEU A 1 93 ? 3.594 26.470 -15.446 1.00 56.69 93 LEU A O 1
ATOM 706 N N . GLY A 1 94 ? 5.024 25.234 -16.666 1.00 66.75 94 GLY A N 1
ATOM 707 C CA . GLY A 1 94 ? 4.213 24.017 -16.637 1.00 66.75 94 GLY A CA 1
ATOM 708 C C . GLY A 1 94 ? 4.191 23.422 -15.228 1.00 66.75 94 GLY A C 1
ATOM 709 O O . GLY A 1 94 ? 5.247 23.185 -14.638 1.00 66.75 94 GLY A O 1
ATOM 710 N N . GLN A 1 95 ? 2.999 23.194 -14.679 1.00 72.38 95 GLN A N 1
ATOM 711 C CA . GLN A 1 95 ? 2.811 22.601 -13.354 1.00 72.38 95 GLN A CA 1
ATOM 712 C C . GLN A 1 95 ? 2.006 21.311 -13.467 1.00 72.38 95 GLN A C 1
ATOM 714 O O . GLN A 1 95 ? 1.067 21.238 -14.253 1.00 72.38 95 GLN A O 1
ATOM 719 N N . ALA A 1 96 ? 2.353 20.316 -12.656 1.00 74.06 96 ALA A N 1
ATOM 720 C CA . ALA A 1 96 ? 1.554 19.114 -12.480 1.00 74.06 96 ALA A CA 1
ATOM 721 C C . ALA A 1 96 ? 1.153 18.983 -11.011 1.00 74.06 96 ALA A C 1
ATOM 723 O O . ALA A 1 96 ? 1.991 19.104 -10.114 1.00 74.06 96 ALA A O 1
ATOM 724 N N . LEU A 1 97 ? -0.132 18.731 -10.781 1.00 74.94 97 LEU A N 1
ATOM 725 C CA . LEU A 1 97 ? -0.656 18.339 -9.482 1.00 74.94 97 LEU A CA 1
ATOM 726 C C . LEU A 1 97 ? -0.894 16.831 -9.491 1.00 74.94 97 LEU A C 1
ATOM 728 O O . LEU A 1 97 ? -1.473 16.284 -10.425 1.00 74.94 97 LEU A O 1
ATOM 732 N N . LEU A 1 98 ? -0.402 16.151 -8.464 1.00 78.19 98 LEU A N 1
ATOM 733 C CA . LEU A 1 98 ? -0.626 14.727 -8.253 1.00 78.19 98 LEU A CA 1
ATOM 734 C C . LEU A 1 98 ? -1.425 14.559 -6.979 1.00 78.19 98 LEU A C 1
ATOM 736 O O . LEU A 1 98 ? -1.058 15.120 -5.948 1.00 78.19 98 LEU A O 1
ATOM 740 N N . HIS A 1 99 ? -2.483 13.761 -7.048 1.00 79.88 99 HIS A N 1
ATOM 741 C CA . HIS A 1 99 ? -3.298 13.422 -5.891 1.00 79.88 99 HIS A CA 1
ATOM 742 C C . HIS A 1 99 ? -3.303 11.910 -5.732 1.00 79.88 99 HIS A C 1
ATOM 744 O O . HIS A 1 99 ? -3.933 11.190 -6.503 1.00 79.88 99 HIS A O 1
ATOM 750 N N . ILE A 1 100 ? -2.582 11.427 -4.726 1.00 82.75 100 ILE A N 1
ATOM 751 C CA . ILE A 1 100 ? -2.458 10.005 -4.435 1.00 82.75 100 ILE A CA 1
ATOM 752 C C . ILE A 1 100 ? -3.179 9.740 -3.123 1.00 82.75 100 ILE A C 1
ATOM 754 O O . ILE A 1 100 ? -2.853 10.319 -2.091 1.00 82.75 100 ILE A O 1
ATOM 758 N N . ARG A 1 101 ? -4.175 8.861 -3.167 1.00 86.56 101 ARG A N 1
ATOM 759 C CA . ARG A 1 101 ? -4.915 8.403 -1.994 1.00 86.56 101 ARG A CA 1
ATOM 760 C C . ARG A 1 101 ? -4.561 6.956 -1.715 1.00 86.56 101 ARG A C 1
ATOM 762 O O . ARG A 1 101 ? -4.771 6.100 -2.570 1.00 86.56 101 ARG A O 1
ATOM 769 N N . ILE A 1 102 ? -4.009 6.704 -0.536 1.00 90.56 102 ILE A N 1
ATOM 770 C CA . ILE A 1 102 ? -3.665 5.369 -0.055 1.00 90.56 102 ILE A CA 1
ATOM 771 C C . ILE A 1 102 ? -4.720 4.977 0.972 1.00 90.56 102 ILE A C 1
ATOM 773 O O . ILE A 1 102 ? -4.653 5.374 2.135 1.00 90.56 102 ILE A O 1
ATOM 777 N N . THR A 1 103 ? -5.728 4.230 0.532 1.00 89.38 103 THR A N 1
ATOM 778 C CA . THR A 1 103 ? -6.810 3.767 1.406 1.00 89.38 103 THR A CA 1
ATOM 779 C C . THR A 1 103 ? -6.371 2.516 2.157 1.00 89.38 103 THR A C 1
ATOM 781 O O . THR A 1 103 ? -5.925 1.550 1.538 1.00 89.38 103 THR A O 1
ATOM 784 N N . LEU A 1 104 ? -6.512 2.510 3.478 1.00 91.19 104 LEU A N 1
ATOM 785 C CA . LEU A 1 104 ? -6.241 1.351 4.315 1.00 91.19 104 LEU A CA 1
ATOM 786 C C . LEU A 1 104 ? -7.367 0.305 4.214 1.00 91.19 104 LEU A C 1
ATOM 788 O O . LEU A 1 104 ? -8.524 0.661 3.955 1.00 91.19 104 LEU A O 1
ATOM 792 N N . PRO A 1 105 ? -7.048 -0.982 4.443 1.00 88.00 105 PRO A N 1
ATOM 793 C CA . PRO A 1 105 ? -8.041 -2.056 4.451 1.00 88.00 105 PRO A CA 1
ATOM 794 C C . PRO A 1 105 ? -9.118 -1.883 5.538 1.00 88.00 105 PRO A C 1
ATOM 796 O O . PRO A 1 105 ? -10.288 -2.174 5.294 1.00 88.00 105 PRO A O 1
ATOM 799 N N . ASP A 1 106 ? -8.747 -1.324 6.693 1.00 89.06 106 ASP A N 1
ATOM 800 C CA . ASP A 1 106 ? -9.656 -0.964 7.786 1.00 89.06 106 ASP A CA 1
ATOM 801 C C . ASP A 1 106 ? -9.330 0.438 8.338 1.00 89.06 106 ASP A C 1
ATOM 803 O O . ASP A 1 106 ? -8.314 1.038 7.975 1.00 89.06 106 ASP A O 1
ATOM 807 N N . VAL A 1 107 ? -10.212 0.990 9.172 1.00 92.50 107 VAL A N 1
ATOM 808 C CA . VAL A 1 107 ? -9.961 2.239 9.906 1.00 92.50 107 VAL A CA 1
ATOM 809 C C . VAL A 1 107 ? -8.926 2.022 11.013 1.00 92.50 107 VAL A C 1
ATOM 811 O O . VAL A 1 107 ? -8.843 0.942 11.585 1.00 92.50 107 VAL A O 1
ATOM 814 N N . ILE A 1 108 ? -8.183 3.069 11.364 1.00 94.00 108 ILE A N 1
ATOM 815 C CA . ILE A 1 108 ? -7.355 3.130 12.572 1.00 94.00 108 ILE A CA 1
ATOM 816 C C . ILE A 1 108 ? -8.021 4.100 13.540 1.00 94.00 108 ILE A C 1
ATOM 818 O O . ILE A 1 108 ? -8.197 5.277 13.216 1.00 94.00 108 ILE A O 1
ATOM 822 N N . ASN A 1 109 ? -8.358 3.623 14.735 1.00 92.44 109 ASN A N 1
ATOM 823 C CA . ASN A 1 109 ? -8.843 4.452 15.830 1.00 92.44 109 ASN A CA 1
ATOM 824 C C . ASN A 1 109 ? -7.666 4.809 16.751 1.00 92.44 109 ASN A C 1
ATOM 826 O O . ASN A 1 109 ? -7.274 4.016 17.608 1.00 92.44 109 ASN A O 1
ATOM 830 N N . CYS A 1 110 ? -7.088 6.005 16.608 1.00 90.38 110 CYS A N 1
ATOM 831 C CA . CYS A 1 110 ? -6.041 6.472 17.521 1.00 90.38 110 CYS A CA 1
ATOM 832 C C . CYS A 1 110 ? -6.676 6.923 18.843 1.00 90.38 110 CYS A C 1
ATOM 834 O O . CYS A 1 110 ? -7.165 8.051 18.950 1.00 90.38 110 CYS A O 1
ATOM 836 N N . HIS A 1 111 ? -6.678 6.045 19.847 1.00 84.31 111 HIS A N 1
ATOM 837 C CA . HIS A 1 111 ? -7.225 6.338 21.172 1.00 84.31 111 HIS A CA 1
ATOM 838 C C . HIS A 1 111 ? -6.280 7.237 21.984 1.00 84.31 111 HIS A C 1
ATOM 840 O O . HIS A 1 111 ? -5.193 7.611 21.542 1.00 84.31 111 HIS A O 1
ATOM 846 N N . SER 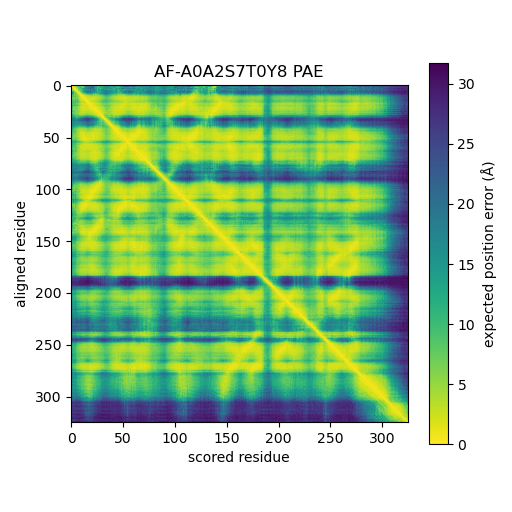A 1 112 ? -6.692 7.594 23.203 1.00 82.88 112 SER A N 1
ATOM 847 C CA . SER A 1 112 ? -5.819 8.303 24.142 1.00 82.88 112 SER A CA 1
ATOM 848 C C . SER A 1 112 ? -4.550 7.489 24.412 1.00 82.88 112 SER A C 1
ATOM 850 O O . SER A 1 112 ?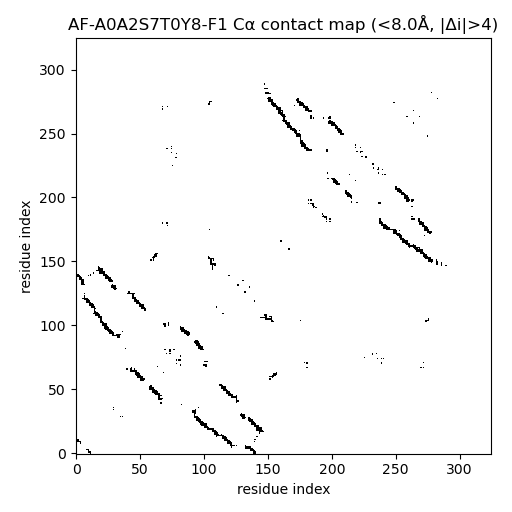 -4.635 6.383 24.938 1.00 82.88 112 SER A O 1
ATOM 852 N N . GLY A 1 113 ? -3.390 8.059 24.083 1.00 85.94 113 GLY A N 1
ATOM 853 C CA . GLY A 1 113 ? -2.081 7.412 24.223 1.00 85.94 113 GLY A CA 1
ATOM 854 C C . GLY A 1 113 ? -1.555 6.754 22.944 1.00 85.94 113 GLY A C 1
ATOM 855 O O . GLY A 1 113 ? -0.357 6.496 22.871 1.00 85.94 113 GLY A O 1
ATOM 856 N N . ASP A 1 114 ? -2.401 6.557 21.930 1.00 92.56 114 ASP A N 1
ATOM 857 C CA . ASP A 1 114 ? -1.967 6.079 20.617 1.00 92.56 114 ASP A CA 1
ATOM 858 C C . ASP A 1 114 ? -1.489 7.252 19.751 1.00 92.56 114 ASP A C 1
ATOM 860 O O . ASP A 1 114 ? -2.037 8.360 19.804 1.00 92.56 114 ASP A O 1
ATOM 864 N N . MET A 1 115 ? -0.507 6.996 18.890 1.00 95.31 115 MET A N 1
ATOM 865 C CA . MET A 1 115 ? -0.045 7.960 17.893 1.00 95.31 115 MET A CA 1
ATOM 866 C C . MET A 1 115 ? 0.266 7.251 16.580 1.00 95.31 115 MET A C 1
ATOM 868 O O . MET A 1 115 ? 1.078 6.335 16.546 1.00 95.31 115 MET A O 1
ATOM 872 N N . LEU A 1 116 ? -0.332 7.712 15.487 1.00 96.50 116 LEU A N 1
ATOM 873 C CA . LEU A 1 116 ? 0.065 7.322 14.138 1.00 96.50 116 LEU A CA 1
ATOM 874 C C . LEU A 1 116 ? 1.039 8.373 13.604 1.00 96.50 116 LEU A C 1
ATOM 876 O O . LEU A 1 116 ? 0.658 9.527 13.401 1.00 96.50 116 LEU A O 1
ATOM 880 N N . GLU A 1 117 ? 2.294 7.985 13.410 1.00 96.56 117 GLU A N 1
ATOM 881 C CA . GLU A 1 117 ? 3.333 8.808 12.793 1.00 96.56 117 GLU A CA 1
ATOM 882 C C . GLU A 1 117 ? 3.510 8.385 11.336 1.00 96.56 117 GLU A C 1
ATOM 884 O O . GLU A 1 117 ? 3.487 7.202 11.005 1.00 96.56 117 GLU A O 1
ATOM 889 N N . THR A 1 118 ? 3.631 9.351 10.435 1.00 96.06 118 THR A N 1
ATOM 890 C CA . THR A 1 118 ? 3.909 9.115 9.020 1.00 96.06 118 THR A CA 1
ATOM 891 C C . THR A 1 118 ? 5.047 9.993 8.566 1.00 96.06 118 THR A C 1
ATOM 893 O O . THR A 1 118 ? 4.979 11.214 8.681 1.00 96.06 118 THR A O 1
ATOM 896 N N . ASP A 1 119 ? 6.055 9.348 8.005 1.00 93.62 119 ASP A N 1
ATOM 897 C CA . ASP A 1 119 ? 7.234 9.958 7.432 1.00 93.62 119 ASP A CA 1
ATOM 898 C C . ASP A 1 119 ? 7.193 9.810 5.914 1.00 93.62 119 ASP A C 1
ATOM 900 O O . ASP A 1 119 ? 6.971 8.719 5.379 1.00 93.62 119 ASP A O 1
ATOM 904 N N . VAL A 1 120 ? 7.440 10.914 5.213 1.00 90.69 120 VAL A N 1
ATOM 905 C CA . VAL A 1 120 ? 7.677 10.914 3.771 1.00 90.69 120 VAL A CA 1
ATOM 906 C C . VAL A 1 120 ? 9.053 11.465 3.494 1.00 90.69 120 VAL A C 1
ATOM 908 O O . VAL A 1 120 ? 9.347 12.609 3.831 1.00 90.69 120 VAL A O 1
ATOM 911 N N . SER A 1 121 ? 9.882 10.658 2.843 1.00 89.38 121 SER A N 1
ATOM 912 C CA . SER A 1 121 ? 11.234 11.036 2.451 1.00 89.38 121 SER A CA 1
ATOM 913 C C . SER A 1 121 ? 11.338 11.107 0.937 1.00 89.38 121 SER A C 1
ATOM 915 O O . SER A 1 121 ? 10.993 10.164 0.225 1.00 89.38 121 SER A O 1
ATOM 917 N N . VAL A 1 122 ? 11.836 12.240 0.451 1.00 85.31 122 VAL A N 1
ATOM 918 C CA . VAL A 1 122 ? 12.151 12.463 -0.960 1.00 85.31 122 VAL A CA 1
ATOM 919 C C . VAL A 1 122 ? 13.641 12.198 -1.162 1.00 85.31 122 VAL A C 1
ATOM 921 O O . VAL A 1 122 ? 14.478 12.938 -0.644 1.00 85.31 122 VAL A O 1
ATOM 924 N N . LEU A 1 123 ? 13.989 11.134 -1.889 1.00 81.62 123 LEU A N 1
ATOM 925 C CA . LEU A 1 123 ? 15.383 10.738 -2.099 1.00 81.62 123 LEU A CA 1
ATOM 926 C C . LEU A 1 123 ? 16.108 11.696 -3.057 1.00 81.62 123 LEU A C 1
ATOM 928 O O . LEU A 1 123 ? 15.498 12.380 -3.890 1.00 81.62 123 LEU A O 1
ATOM 932 N N . SER A 1 124 ? 17.439 11.731 -2.972 1.00 74.81 124 SER A N 1
ATOM 933 C CA . SER A 1 124 ? 18.254 12.504 -3.914 1.00 74.81 124 SER A CA 1
ATOM 934 C C . SER A 1 124 ? 18.028 12.027 -5.353 1.00 74.81 124 SER A C 1
ATOM 936 O O . SER A 1 124 ? 17.860 10.837 -5.609 1.00 74.81 124 SER A O 1
ATOM 938 N N . GLY A 1 125 ? 17.986 12.965 -6.300 1.00 72.44 125 GLY A N 1
ATOM 939 C CA . GLY A 1 125 ? 17.718 12.669 -7.711 1.00 72.44 125 GLY A CA 1
ATOM 940 C C . GLY A 1 125 ? 16.242 12.433 -8.057 1.00 72.44 125 GLY A C 1
ATOM 941 O O . GLY A 1 125 ? 15.942 12.164 -9.215 1.00 72.44 125 GLY A O 1
ATOM 942 N N . THR A 1 126 ? 15.311 12.574 -7.099 1.00 75.88 126 THR A N 1
ATOM 943 C CA . THR A 1 126 ? 13.855 12.550 -7.371 1.00 75.88 126 THR A CA 1
ATOM 944 C C . THR A 1 126 ? 13.451 13.602 -8.401 1.00 75.88 126 THR A C 1
ATOM 946 O O . THR A 1 126 ? 12.713 13.324 -9.344 1.00 75.88 126 THR A O 1
ATOM 949 N N . TYR A 1 127 ? 13.968 14.815 -8.224 1.00 74.56 127 TYR A N 1
ATOM 950 C CA . TYR A 1 127 ? 13.756 15.927 -9.130 1.00 74.56 127 TYR A CA 1
ATOM 951 C C . TYR A 1 127 ? 14.991 16.065 -10.018 1.00 74.56 127 TYR A C 1
ATOM 953 O O . TYR A 1 127 ? 16.058 16.478 -9.564 1.00 74.56 127 TYR A O 1
ATOM 961 N N . THR A 1 128 ? 14.858 15.662 -11.275 1.00 70.94 128 THR A N 1
ATOM 962 C CA . THR A 1 128 ? 15.870 15.875 -12.315 1.00 70.94 128 THR A CA 1
ATOM 963 C C . THR A 1 128 ? 15.929 17.357 -12.714 1.00 70.94 128 THR A C 1
ATOM 965 O O . THR A 1 128 ? 15.118 18.166 -12.260 1.00 70.94 128 THR A O 1
ATOM 968 N N . SER A 1 129 ? 16.864 17.735 -13.594 1.00 68.69 129 SER A N 1
ATOM 969 C CA . SER A 1 129 ? 17.015 19.116 -14.095 1.00 68.69 129 SER A CA 1
ATOM 970 C C . SER A 1 129 ? 15.748 19.702 -14.740 1.00 68.69 129 SER A C 1
ATOM 972 O O . SER A 1 129 ? 15.641 20.919 -14.894 1.00 68.69 129 SER A O 1
ATOM 974 N N . TYR A 1 130 ? 14.772 18.854 -15.074 1.00 70.75 130 TYR A N 1
ATOM 975 C CA . TYR A 1 130 ? 13.458 19.236 -15.588 1.00 70.75 130 TYR A CA 1
ATOM 976 C C . TYR A 1 130 ? 12.549 19.907 -14.550 1.00 70.75 130 TYR A C 1
ATOM 978 O O . TYR A 1 130 ? 11.558 20.521 -14.934 1.00 70.75 130 TYR A O 1
ATOM 986 N N . PHE A 1 131 ? 12.852 19.818 -13.251 1.00 76.94 131 PHE A N 1
ATOM 987 C CA . PHE A 1 131 ? 12.012 20.382 -12.194 1.00 76.94 131 PHE A CA 1
ATOM 988 C C . PHE A 1 131 ? 12.685 21.547 -11.470 1.00 76.94 131 PHE A C 1
ATOM 990 O O . PHE A 1 131 ? 13.856 21.490 -11.094 1.00 76.94 131 PHE A O 1
ATOM 997 N N . ASN A 1 132 ? 11.910 22.595 -11.195 1.00 78.94 132 ASN A N 1
ATOM 998 C CA . ASN A 1 132 ? 12.294 23.631 -10.251 1.00 78.94 132 ASN A CA 1
ATOM 999 C C . ASN A 1 132 ? 12.066 23.123 -8.819 1.00 78.94 132 ASN A C 1
ATOM 1001 O O . ASN A 1 132 ? 10.983 23.273 -8.249 1.00 78.94 132 ASN A O 1
ATOM 1005 N N . VAL A 1 133 ? 13.101 22.510 -8.242 1.00 77.44 133 VAL A N 1
ATOM 1006 C CA . VAL A 1 133 ? 13.067 21.864 -6.917 1.00 77.44 133 VAL A CA 1
ATOM 1007 C C . VAL A 1 133 ? 12.566 22.799 -5.815 1.00 77.44 133 VAL A C 1
ATOM 1009 O O . VAL A 1 133 ? 11.810 22.366 -4.950 1.00 77.44 133 VAL A O 1
ATOM 1012 N N . ALA A 1 134 ? 12.929 24.084 -5.866 1.00 77.94 134 ALA A N 1
ATOM 1013 C CA . ALA A 1 134 ? 12.539 25.072 -4.858 1.00 77.94 134 ALA A CA 1
ATOM 1014 C C . ALA A 1 134 ? 11.030 25.374 -4.850 1.00 77.94 134 ALA A C 1
ATOM 1016 O O . ALA A 1 134 ? 10.516 25.937 -3.888 1.00 77.94 134 ALA A O 1
ATOM 1017 N N . GLN A 1 135 ? 10.321 25.016 -5.923 1.00 77.69 135 GLN A N 1
ATOM 1018 C CA . GLN A 1 135 ? 8.879 25.212 -6.068 1.00 77.69 135 GLN A CA 1
ATOM 1019 C C . GLN A 1 135 ? 8.098 23.895 -6.033 1.00 77.69 135 GLN A C 1
ATOM 1021 O O . GLN A 1 135 ? 6.865 23.918 -6.055 1.00 77.69 135 GLN A O 1
ATOM 1026 N N . CYS A 1 136 ? 8.796 22.757 -5.979 1.00 80.69 136 CYS A N 1
ATOM 1027 C CA . CYS A 1 136 ? 8.165 21.456 -5.839 1.00 80.69 136 CYS A CA 1
ATOM 1028 C C . CYS A 1 136 ? 7.784 21.221 -4.378 1.00 80.69 136 CYS A C 1
ATOM 1030 O O . CYS A 1 136 ? 8.611 21.372 -3.474 1.00 80.69 136 CYS A O 1
ATOM 1032 N N . VAL A 1 137 ? 6.522 20.852 -4.171 1.00 83.31 137 VAL A N 1
ATOM 1033 C CA . VAL A 1 137 ? 5.930 20.667 -2.847 1.00 83.31 137 VAL A CA 1
ATOM 1034 C C . VAL A 1 137 ? 5.322 19.278 -2.748 1.00 83.31 137 VAL A C 1
ATOM 1036 O O . VAL A 1 137 ? 4.673 18.825 -3.687 1.00 83.31 137 VAL A O 1
ATOM 1039 N N . THR A 1 138 ? 5.520 18.609 -1.616 1.00 85.31 138 THR A N 1
ATOM 1040 C CA . THR A 1 138 ? 4.785 17.394 -1.247 1.00 85.31 138 THR A CA 1
ATOM 1041 C C . THR A 1 138 ? 4.068 17.636 0.073 1.00 85.31 138 THR A C 1
ATOM 1043 O O . THR A 1 138 ? 4.692 17.988 1.068 1.00 85.31 138 THR A O 1
ATOM 1046 N N . ASP A 1 139 ? 2.758 17.449 0.073 1.00 87.56 139 ASP A N 1
ATOM 1047 C CA . ASP A 1 139 ? 1.898 17.570 1.238 1.00 87.56 139 ASP A CA 1
ATOM 1048 C C . ASP A 1 139 ? 1.351 16.198 1.604 1.00 87.56 139 ASP A C 1
ATOM 1050 O O . ASP A 1 139 ? 0.925 15.429 0.736 1.00 87.56 139 ASP A O 1
ATOM 1054 N N . ILE A 1 140 ? 1.326 15.919 2.903 1.00 90.75 140 ILE A N 1
ATOM 1055 C CA . ILE A 1 140 ? 0.728 14.706 3.452 1.00 90.75 140 ILE A CA 1
ATOM 1056 C C . ILE A 1 140 ? -0.362 15.044 4.457 1.00 90.75 140 ILE A C 1
ATOM 1058 O O . ILE A 1 140 ? -0.241 15.994 5.247 1.00 90.75 140 ILE A O 1
ATOM 1062 N N . GLN A 1 141 ? -1.450 14.283 4.366 1.00 93.25 141 GLN A N 1
ATOM 1063 C CA . GLN A 1 141 ? -2.567 14.386 5.282 1.00 93.25 141 GLN A CA 1
ATOM 1064 C C . GLN A 1 141 ? -3.286 13.050 5.474 1.00 93.25 141 GLN A C 1
ATOM 1066 O O . GLN A 1 141 ? -3.772 12.454 4.512 1.00 93.25 141 GLN A O 1
ATOM 1071 N N . TRP A 1 142 ? -3.491 12.648 6.724 1.00 94.19 142 TRP A N 1
ATOM 1072 C CA . TRP A 1 142 ? -4.470 11.619 7.061 1.00 94.19 142 TRP A CA 1
ATOM 1073 C C . TRP A 1 142 ? -5.895 12.173 7.037 1.00 94.19 142 TRP A C 1
ATOM 1075 O O . TRP A 1 142 ? -6.218 13.178 7.686 1.00 94.19 142 TRP A O 1
ATOM 1085 N N . VAL A 1 143 ? -6.758 11.472 6.309 1.00 93.19 143 VAL A N 1
ATOM 1086 C CA . VAL A 1 143 ? -8.173 11.790 6.126 1.00 93.19 143 VAL A CA 1
ATOM 1087 C C . VAL A 1 143 ? -8.993 11.132 7.231 1.00 93.19 143 VAL A C 1
ATOM 1089 O O . VAL A 1 143 ? -8.879 9.924 7.471 1.00 93.19 143 VAL A O 1
ATOM 1092 N N . ASP A 1 144 ? -9.831 11.943 7.882 1.00 92.19 144 ASP A N 1
ATOM 1093 C CA . ASP A 1 144 ? -10.758 11.474 8.909 1.00 92.19 144 ASP A CA 1
ATOM 1094 C C . ASP A 1 144 ? -11.755 10.469 8.338 1.00 92.19 144 ASP A C 1
ATOM 1096 O O . ASP A 1 144 ? -12.249 10.597 7.215 1.00 92.19 144 ASP A O 1
ATOM 1100 N N . ALA A 1 145 ? -12.069 9.471 9.149 1.00 91.31 145 ALA A N 1
ATOM 1101 C CA . ALA A 1 145 ? -13.044 8.447 8.845 1.00 91.31 145 ALA A CA 1
ATOM 1102 C C . ALA A 1 145 ? -13.942 8.196 10.057 1.00 91.31 145 ALA A C 1
ATOM 1104 O O . ALA A 1 145 ? -13.654 8.607 11.179 1.00 91.31 145 ALA A O 1
ATOM 1105 N N . PHE A 1 146 ? -15.025 7.467 9.820 1.00 86.44 146 PHE A N 1
ATOM 1106 C CA . PHE A 1 146 ? -15.862 6.901 10.867 1.00 86.44 146 PHE A CA 1
ATOM 1107 C C . PHE A 1 146 ? -15.871 5.392 10.683 1.00 86.44 146 PHE A C 1
ATOM 1109 O O . PHE A 1 146 ? -15.978 4.905 9.556 1.00 86.44 146 PHE A O 1
ATOM 1116 N N . GLY A 1 147 ? -15.763 4.644 11.774 1.00 85.06 147 GLY A N 1
ATOM 1117 C CA . GLY A 1 147 ? -15.801 3.195 11.693 1.00 85.06 147 GLY A CA 1
ATOM 1118 C C . GLY A 1 147 ? -15.366 2.513 12.973 1.00 85.06 147 GLY A C 1
ATOM 1119 O O . GLY A 1 147 ? -15.026 3.146 13.973 1.00 85.06 147 GLY A O 1
ATOM 1120 N N . VAL A 1 148 ? -15.398 1.192 12.906 1.00 86.00 148 VAL A N 1
ATOM 1121 C CA . VAL A 1 148 ? -14.959 0.305 13.971 1.00 86.00 148 VAL A CA 1
ATOM 1122 C C . VAL A 1 148 ? -13.727 -0.423 13.457 1.00 86.00 148 VAL A C 1
ATOM 1124 O O . VAL A 1 148 ? -13.792 -1.045 12.403 1.00 86.00 148 VAL A O 1
ATOM 1127 N N . GLU A 1 149 ? -12.621 -0.300 14.183 1.00 88.94 149 GLU A N 1
ATOM 1128 C CA . GLU A 1 149 ? -11.360 -0.979 13.878 1.00 88.94 149 GLU A CA 1
ATOM 1129 C C . GLU A 1 149 ? -11.449 -2.440 14.344 1.00 88.94 149 GLU A C 1
ATOM 1131 O O . GLU A 1 149 ? -11.613 -2.682 15.536 1.00 88.94 149 GLU A O 1
ATOM 1136 N N . HIS A 1 150 ? -11.357 -3.409 13.428 1.00 84.06 150 HIS A N 1
ATOM 1137 C CA . HIS A 1 150 ? -11.445 -4.850 13.733 1.00 84.06 150 HIS A CA 1
ATOM 1138 C C . HIS A 1 150 ? -10.076 -5.507 13.956 1.00 84.06 150 HIS A C 1
ATOM 1140 O O . HIS A 1 150 ? -9.992 -6.633 14.456 1.00 84.06 150 HIS A O 1
ATOM 1146 N N . GLY A 1 151 ? -9.009 -4.812 13.577 1.00 88.62 151 GLY A N 1
ATOM 1147 C CA . GLY A 1 151 ? -7.619 -5.217 13.716 1.00 88.62 151 GLY A CA 1
ATOM 1148 C C . GLY A 1 151 ? -6.705 -4.112 13.201 1.00 88.62 151 GLY A C 1
ATOM 1149 O O . GLY A 1 151 ? -7.176 -3.145 12.611 1.00 88.62 151 GLY A O 1
ATOM 1150 N N . ILE A 1 152 ? -5.397 -4.263 13.399 1.00 92.19 152 ILE A N 1
ATOM 1151 C CA . ILE A 1 152 ? -4.425 -3.251 12.970 1.00 92.19 152 ILE A CA 1
ATOM 1152 C C . ILE A 1 152 ? -4.178 -3.424 11.464 1.00 92.19 152 ILE A C 1
ATOM 1154 O O . ILE A 1 152 ? -3.586 -4.441 11.074 1.00 92.19 152 ILE A O 1
ATOM 1158 N N . PRO A 1 153 ? -4.616 -2.486 10.604 1.00 93.19 153 PRO A N 1
ATOM 1159 C CA . PRO A 1 153 ? -4.455 -2.618 9.165 1.00 93.19 153 PRO A CA 1
ATOM 1160 C C . PRO A 1 153 ? -2.986 -2.528 8.760 1.00 93.19 153 PRO A C 1
ATOM 1162 O O . PRO A 1 153 ? -2.202 -1.792 9.358 1.00 93.19 153 PRO A O 1
ATOM 1165 N N . TYR A 1 154 ? -2.619 -3.246 7.703 1.00 94.06 154 TYR A N 1
ATOM 1166 C CA . TYR A 1 154 ? -1.305 -3.125 7.091 1.00 94.06 154 TYR A CA 1
ATOM 1167 C C . TYR A 1 154 ? -1.371 -3.190 5.562 1.00 94.06 154 TYR A C 1
ATOM 1169 O O . TYR A 1 154 ? -2.231 -3.851 4.970 1.00 94.06 154 TYR A O 1
ATOM 1177 N N . ILE A 1 155 ? -0.414 -2.516 4.929 1.00 95.56 155 ILE A N 1
ATOM 1178 C CA . ILE A 1 155 ? -0.080 -2.648 3.515 1.00 95.56 155 ILE A CA 1
ATOM 1179 C C . ILE A 1 155 ? 1.400 -3.017 3.435 1.00 95.56 155 ILE A C 1
ATOM 1181 O O . ILE A 1 155 ? 2.273 -2.194 3.704 1.00 95.56 155 ILE A O 1
ATOM 1185 N N . ALA A 1 156 ? 1.684 -4.267 3.085 1.00 95.00 156 ALA A N 1
ATOM 1186 C CA . ALA A 1 156 ? 3.043 -4.765 2.925 1.00 95.00 156 ALA A CA 1
ATOM 1187 C C . ALA A 1 156 ? 3.406 -4.836 1.441 1.00 95.00 156 ALA A C 1
ATOM 1189 O O . ALA A 1 156 ? 2.629 -5.329 0.625 1.00 95.00 156 ALA A O 1
ATOM 1190 N N . ILE A 1 157 ? 4.605 -4.374 1.098 1.00 94.25 157 ILE A N 1
ATOM 1191 C CA . ILE A 1 157 ? 5.154 -4.451 -0.254 1.00 94.25 157 ILE A CA 1
ATOM 1192 C C . ILE A 1 157 ? 6.350 -5.393 -0.214 1.00 94.25 157 ILE A C 1
ATOM 1194 O O . ILE A 1 157 ? 7.308 -5.162 0.521 1.00 94.25 157 ILE A O 1
ATOM 1198 N N . LYS A 1 158 ? 6.306 -6.443 -1.029 1.00 93.12 158 LYS A N 1
ATOM 1199 C CA . LYS A 1 158 ? 7.387 -7.416 -1.165 1.00 93.12 158 LYS A CA 1
ATOM 1200 C C . LYS A 1 158 ? 7.981 -7.316 -2.559 1.00 93.12 158 LYS A C 1
ATOM 1202 O O . LYS A 1 158 ? 7.255 -7.411 -3.545 1.00 93.12 158 LYS A O 1
ATOM 1207 N N . ALA A 1 159 ? 9.285 -7.084 -2.646 1.00 91.12 159 ALA A N 1
ATOM 1208 C CA . ALA A 1 159 ? 9.980 -7.054 -3.925 1.00 91.12 159 ALA A CA 1
ATOM 1209 C C . ALA A 1 159 ? 10.187 -8.479 -4.439 1.00 91.12 159 ALA A C 1
ATOM 1211 O O . ALA A 1 159 ? 10.625 -9.357 -3.699 1.00 91.12 159 ALA A O 1
ATOM 1212 N N . VAL A 1 160 ? 9.909 -8.683 -5.718 1.00 90.31 160 VAL A N 1
ATOM 1213 C CA . VAL A 1 160 ? 10.190 -9.939 -6.401 1.00 90.31 160 VAL A CA 1
ATOM 1214 C C . VAL A 1 160 ? 11.624 -9.894 -6.923 1.00 90.31 160 VAL A C 1
ATOM 1216 O O . VAL A 1 160 ? 12.074 -8.892 -7.489 1.00 90.31 160 VAL A O 1
ATOM 1219 N N . GLN A 1 161 ? 12.371 -10.975 -6.704 1.00 87.50 161 GLN A N 1
ATOM 1220 C CA . GLN A 1 161 ? 13.758 -11.066 -7.152 1.00 87.50 161 GLN A CA 1
ATOM 1221 C C . GLN A 1 161 ? 13.829 -11.065 -8.687 1.00 87.50 161 GLN A C 1
ATOM 1223 O O . GLN A 1 161 ? 13.042 -11.745 -9.340 1.00 87.50 161 GLN A O 1
ATOM 1228 N N . GLY A 1 162 ? 14.784 -10.327 -9.259 1.00 86.69 162 GLY A N 1
ATOM 1229 C CA . GLY A 1 162 ? 15.035 -10.313 -10.704 1.00 86.69 162 GLY A CA 1
ATOM 1230 C C . GLY A 1 162 ? 15.698 -11.597 -11.206 1.00 86.69 162 GLY A C 1
ATOM 1231 O O . GLY A 1 162 ? 16.348 -12.305 -10.438 1.00 86.69 162 GLY A O 1
ATOM 1232 N N . ALA A 1 163 ? 15.568 -11.871 -12.502 1.00 84.81 163 ALA A N 1
ATOM 1233 C CA . ALA A 1 163 ? 16.185 -12.999 -13.203 1.00 84.81 163 ALA A CA 1
ATOM 1234 C C . ALA A 1 163 ? 15.859 -14.398 -12.636 1.00 84.81 163 ALA A C 1
ATOM 1236 O O . ALA A 1 163 ? 16.602 -15.353 -12.866 1.00 84.81 163 ALA A O 1
ATOM 1237 N N . VAL A 1 164 ? 14.740 -14.550 -11.920 1.00 86.81 164 VAL A N 1
ATOM 1238 C CA . VAL A 1 164 ? 14.256 -15.854 -11.433 1.00 86.81 164 VAL A CA 1
ATOM 1239 C C . VAL A 1 164 ? 13.044 -16.325 -12.233 1.00 86.81 164 VAL A C 1
ATOM 1241 O O . VAL A 1 164 ? 12.206 -15.516 -12.631 1.00 86.81 164 VAL A O 1
ATOM 1244 N N . ALA A 1 165 ? 12.949 -17.638 -12.459 1.00 88.12 165 ALA A N 1
ATOM 1245 C CA . ALA A 1 165 ? 11.820 -18.267 -13.153 1.00 88.12 165 ALA A CA 1
ATOM 1246 C C . ALA A 1 165 ? 10.666 -18.650 -12.207 1.00 88.12 165 ALA A C 1
ATOM 1248 O O . ALA A 1 165 ? 9.531 -18.839 -12.639 1.00 88.12 165 ALA A O 1
ATOM 1249 N N . SER A 1 166 ? 10.954 -18.770 -10.911 1.00 92.69 166 SER A N 1
ATOM 1250 C CA . SER A 1 166 ? 9.969 -19.057 -9.875 1.00 92.69 166 SER A CA 1
ATOM 1251 C C . SER A 1 166 ? 10.299 -18.257 -8.622 1.00 92.69 166 SER A C 1
ATOM 1253 O O . SER A 1 166 ? 11.461 -18.193 -8.220 1.00 92.69 166 SER A O 1
ATOM 1255 N N . HIS A 1 167 ? 9.284 -17.642 -8.025 1.00 92.69 167 HIS A N 1
ATOM 1256 C CA . HIS A 1 167 ? 9.401 -16.870 -6.795 1.00 92.69 167 HIS A CA 1
ATOM 1257 C C . HIS A 1 167 ? 8.327 -17.328 -5.798 1.00 92.69 167 HIS A C 1
ATOM 1259 O O . HIS A 1 167 ? 7.180 -16.874 -5.879 1.00 92.69 167 HIS A O 1
ATOM 1265 N N . PRO A 1 168 ? 8.663 -18.274 -4.902 1.00 94.25 168 PRO A N 1
ATOM 1266 C CA . PRO A 1 168 ? 7.801 -18.649 -3.793 1.00 94.25 168 PRO A CA 1
ATOM 1267 C C . PRO A 1 168 ? 7.920 -17.619 -2.667 1.00 94.25 168 PRO A C 1
ATOM 1269 O O . PRO A 1 168 ? 9.023 -17.256 -2.269 1.00 94.25 168 PRO A O 1
ATOM 1272 N N . GLU A 1 169 ? 6.788 -17.195 -2.118 1.00 94.25 169 GLU A N 1
ATOM 1273 C CA . GLU A 1 169 ? 6.731 -16.217 -1.037 1.00 94.25 169 GLU A CA 1
ATOM 1274 C C . GLU A 1 169 ? 5.654 -16.610 -0.016 1.00 94.25 169 GLU A C 1
ATOM 1276 O O . GLU A 1 169 ? 4.507 -16.919 -0.357 1.00 94.25 169 GLU A O 1
ATOM 1281 N N . VAL A 1 170 ? 6.019 -16.585 1.268 1.00 94.69 170 VAL A N 1
ATOM 1282 C CA . VAL A 1 170 ? 5.073 -16.790 2.372 1.00 94.69 170 VAL A CA 1
ATOM 1283 C C . VAL A 1 170 ? 4.513 -15.433 2.775 1.00 94.69 170 VAL A C 1
ATOM 1285 O O . VAL A 1 170 ? 5.250 -14.544 3.194 1.00 94.69 170 VAL A O 1
ATOM 1288 N N . ILE A 1 171 ? 3.204 -15.249 2.637 1.00 92.75 171 ILE A N 1
ATOM 1289 C CA . ILE A 1 171 ? 2.526 -13.987 2.945 1.00 92.75 171 ILE A CA 1
ATOM 1290 C C . ILE A 1 171 ? 2.065 -13.956 4.405 1.00 92.75 171 ILE A C 1
ATOM 1292 O O . ILE A 1 171 ? 2.318 -12.964 5.084 1.00 92.75 171 ILE A O 1
ATOM 1296 N N . GLY A 1 172 ? 1.466 -15.047 4.892 1.00 91.81 172 GLY A N 1
ATOM 1297 C CA . GLY A 1 172 ? 0.988 -15.176 6.271 1.00 91.81 172 GLY A CA 1
ATOM 1298 C C . GLY A 1 172 ? -0.524 -14.994 6.411 1.00 91.81 172 GLY A C 1
ATOM 1299 O O . GLY A 1 172 ? -1.283 -15.416 5.540 1.00 91.81 172 GLY A O 1
ATOM 1300 N N . ASP A 1 173 ? -0.947 -14.388 7.519 1.00 91.38 173 ASP A N 1
ATOM 1301 C CA . ASP A 1 173 ? -2.342 -14.356 7.965 1.00 91.38 173 ASP A CA 1
ATOM 1302 C C . ASP A 1 173 ? -3.023 -12.993 7.826 1.00 91.38 173 ASP A C 1
ATOM 1304 O O . ASP A 1 173 ? -2.379 -11.943 7.722 1.00 91.38 173 ASP A O 1
ATOM 1308 N N . GLY A 1 174 ? -4.359 -13.016 7.874 1.00 88.94 174 GLY A N 1
ATOM 1309 C CA . GLY A 1 174 ? -5.182 -11.809 7.896 1.00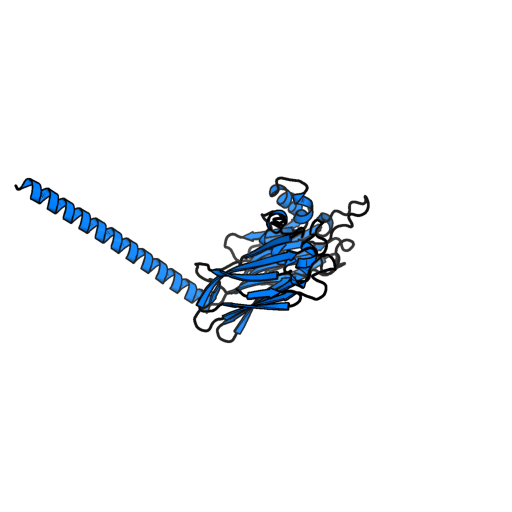 88.94 174 GLY A CA 1
ATOM 1310 C C . GLY A 1 174 ? -5.125 -11.030 6.584 1.00 88.94 174 GLY A C 1
ATOM 1311 O O . GLY A 1 174 ? -5.226 -9.805 6.587 1.00 88.94 174 GLY A O 1
ATOM 1312 N N . VAL A 1 175 ? -4.927 -11.728 5.463 1.00 91.94 175 VAL A N 1
ATOM 1313 C CA . VAL A 1 175 ? -4.805 -11.126 4.131 1.00 91.94 175 VAL A CA 1
ATOM 1314 C C . VAL A 1 175 ? -6.188 -10.946 3.511 1.00 91.94 175 VAL A C 1
ATOM 1316 O O . VAL A 1 175 ? -6.981 -11.883 3.464 1.00 91.94 175 VAL A O 1
ATOM 1319 N N . GLN A 1 176 ? -6.463 -9.757 2.979 1.00 89.94 176 GLN A N 1
ATOM 1320 C CA . GLN A 1 176 ? -7.713 -9.434 2.282 1.00 89.94 176 GLN A CA 1
ATOM 1321 C C . GLN A 1 176 ? -7.535 -9.291 0.774 1.00 89.94 176 GLN A C 1
ATOM 1323 O O . GLN A 1 176 ? -8.400 -9.685 -0.009 1.00 89.94 176 GLN A O 1
ATOM 1328 N N . THR A 1 177 ? -6.445 -8.657 0.347 1.00 89.81 177 THR A N 1
ATOM 1329 C CA . THR A 1 177 ? -6.190 -8.377 -1.068 1.00 89.81 177 THR A CA 1
ATOM 1330 C C . THR A 1 177 ? -4.716 -8.568 -1.379 1.00 89.81 177 THR A C 1
ATOM 1332 O O . THR A 1 177 ? -3.850 -8.203 -0.583 1.00 89.81 177 THR A O 1
ATOM 1335 N N . ILE A 1 178 ? -4.448 -9.145 -2.549 1.00 90.50 178 ILE A N 1
ATOM 1336 C CA . ILE A 1 178 ? -3.101 -9.317 -3.089 1.00 90.50 178 ILE A CA 1
ATOM 1337 C C . ILE A 1 178 ? -3.091 -8.759 -4.509 1.00 90.50 178 ILE A C 1
ATOM 1339 O O . ILE A 1 178 ? -3.854 -9.213 -5.370 1.00 90.50 178 ILE A O 1
ATOM 1343 N N . THR A 1 179 ? -2.208 -7.796 -4.742 1.00 89.19 179 THR A N 1
ATOM 1344 C CA . THR A 1 179 ? -1.970 -7.172 -6.044 1.00 89.19 179 THR A CA 1
ATOM 1345 C C . THR A 1 179 ? -0.529 -7.434 -6.465 1.00 89.19 179 THR A C 1
ATOM 1347 O O . THR A 1 179 ? 0.393 -7.283 -5.670 1.00 89.19 179 THR A O 1
ATOM 1350 N N . LEU A 1 180 ? -0.316 -7.809 -7.719 1.00 88.19 180 LEU A N 1
ATOM 1351 C CA . LEU A 1 180 ? 1.000 -7.897 -8.337 1.00 88.19 180 LEU A CA 1
ATOM 1352 C C . LEU A 1 180 ? 1.224 -6.667 -9.205 1.00 88.19 180 LEU A C 1
ATOM 1354 O O . LEU A 1 180 ? 0.409 -6.370 -10.073 1.00 88.19 180 LEU A O 1
ATOM 1358 N N . LEU A 1 181 ? 2.326 -5.971 -8.972 1.00 85.81 181 LEU A N 1
ATOM 1359 C CA . LEU A 1 181 ? 2.792 -4.853 -9.776 1.00 85.81 181 LEU A CA 1
ATOM 1360 C C . LEU A 1 181 ? 3.995 -5.309 -10.590 1.00 85.81 181 LEU A C 1
ATOM 1362 O O . LEU A 1 181 ? 4.923 -5.906 -10.048 1.00 85.81 181 LEU A O 1
ATOM 1366 N N . ASN A 1 182 ? 3.984 -4.986 -11.869 1.00 81.56 182 ASN A N 1
ATOM 1367 C CA . ASN A 1 182 ? 5.050 -5.208 -12.819 1.00 81.56 182 ASN A CA 1
ATOM 1368 C C . ASN A 1 182 ? 5.387 -3.857 -13.463 1.00 81.56 182 ASN A C 1
ATOM 1370 O O . ASN A 1 182 ? 4.529 -3.154 -13.987 1.00 81.56 182 ASN A O 1
ATOM 1374 N N . PHE A 1 183 ? 6.647 -3.463 -13.374 1.00 79.81 183 PHE A N 1
ATOM 1375 C CA . PHE A 1 183 ? 7.192 -2.261 -13.999 1.00 79.81 183 PHE A CA 1
ATOM 1376 C C . PHE A 1 183 ? 8.247 -2.595 -15.051 1.00 79.81 183 PHE A C 1
ATOM 1378 O O . PHE A 1 183 ? 8.847 -1.679 -15.616 1.00 79.81 183 PHE A O 1
ATOM 1385 N N . ASP A 1 184 ? 8.469 -3.880 -15.337 1.00 75.38 184 ASP A N 1
ATOM 1386 C CA . ASP A 1 184 ? 9.242 -4.310 -16.490 1.00 75.38 184 ASP A CA 1
ATOM 1387 C C . ASP A 1 184 ? 8.466 -3.951 -17.750 1.00 75.38 184 ASP A C 1
ATOM 1389 O O . ASP A 1 184 ? 7.585 -4.662 -18.239 1.00 75.38 184 ASP A O 1
ATOM 1393 N N . GLN A 1 185 ? 8.786 -2.771 -18.269 1.00 62.78 185 GLN A N 1
ATOM 1394 C CA . GLN A 1 185 ? 8.502 -2.442 -19.647 1.00 62.78 185 GLN A CA 1
ATOM 1395 C C . GLN A 1 185 ? 9.409 -3.335 -20.482 1.00 62.78 185 GLN A C 1
ATOM 1397 O O . GLN A 1 185 ? 10.630 -3.168 -20.474 1.00 62.78 185 GLN A O 1
ATOM 1402 N N . GLY A 1 186 ? 8.821 -4.288 -21.206 1.00 49.94 186 GLY A N 1
ATOM 1403 C CA . GLY A 1 186 ? 9.532 -4.874 -22.331 1.00 49.94 186 GLY A CA 1
ATOM 1404 C C . GLY A 1 186 ? 10.047 -3.726 -23.190 1.00 49.94 186 GLY A C 1
ATOM 1405 O O . GLY A 1 186 ? 9.287 -2.810 -23.497 1.00 49.94 186 GLY A O 1
ATOM 1406 N N . LEU A 1 187 ? 11.357 -3.713 -23.436 1.00 37.72 187 LEU A N 1
ATOM 1407 C CA . LEU A 1 187 ? 12.110 -2.642 -24.090 1.00 37.72 187 LEU A CA 1
ATOM 1408 C C . LEU A 1 187 ? 11.367 -2.100 -25.325 1.00 37.72 187 LEU A C 1
ATOM 1410 O O . LEU A 1 187 ? 11.533 -2.593 -26.437 1.00 37.72 187 LEU A O 1
ATOM 1414 N N . ALA A 1 188 ? 10.560 -1.055 -25.139 1.00 38.78 188 ALA A N 1
ATOM 1415 C CA . ALA A 1 188 ? 9.691 -0.482 -26.164 1.00 38.78 188 ALA A CA 1
ATOM 1416 C C . ALA A 1 188 ? 10.453 0.465 -27.107 1.00 38.78 188 ALA A C 1
ATOM 1418 O O . ALA A 1 188 ? 9.963 1.534 -27.463 1.00 38.78 188 ALA A O 1
ATOM 1419 N N . THR A 1 189 ? 11.681 0.110 -27.485 1.00 36.22 189 THR A N 1
ATOM 1420 C CA . THR A 1 189 ? 12.507 0.917 -28.397 1.00 36.22 189 THR A CA 1
ATOM 1421 C C . THR A 1 189 ? 12.817 0.224 -29.715 1.00 36.22 189 THR A C 1
ATOM 1423 O O . THR A 1 189 ? 13.332 0.868 -30.623 1.00 36.22 189 THR A O 1
ATOM 1426 N N . THR A 1 190 ? 12.450 -1.044 -29.898 1.00 34.91 190 THR A N 1
ATOM 1427 C CA . THR A 1 190 ? 12.548 -1.712 -31.202 1.00 34.91 190 THR A CA 1
ATOM 1428 C C . THR A 1 190 ? 11.356 -2.637 -31.401 1.00 34.91 190 THR A C 1
ATOM 1430 O O . THR A 1 190 ? 10.765 -3.106 -30.438 1.00 34.91 190 THR A O 1
ATOM 1433 N N . ALA A 1 191 ? 10.973 -2.880 -32.653 1.00 35.25 191 ALA A N 1
ATOM 1434 C CA . ALA A 1 191 ? 9.808 -3.664 -33.072 1.00 35.25 191 ALA A CA 1
ATOM 1435 C C . ALA A 1 191 ? 9.828 -5.166 -32.672 1.00 35.25 191 ALA A C 1
ATOM 1437 O O . ALA A 1 191 ? 9.163 -5.981 -33.306 1.00 35.25 191 ALA A O 1
ATOM 1438 N N . ALA A 1 192 ? 10.572 -5.543 -31.630 1.00 37.81 192 ALA A N 1
ATOM 1439 C CA . ALA A 1 192 ? 10.527 -6.844 -30.985 1.00 37.81 192 ALA A CA 1
ATOM 1440 C C . ALA A 1 192 ? 9.635 -6.744 -29.737 1.00 37.81 192 ALA A C 1
ATOM 1442 O O . ALA A 1 192 ? 10.021 -6.237 -28.689 1.00 37.81 192 ALA A O 1
ATOM 1443 N N . THR A 1 193 ? 8.402 -7.210 -29.892 1.00 43.12 193 THR A N 1
ATOM 1444 C CA . THR A 1 193 ? 7.345 -7.302 -28.884 1.00 43.12 193 THR A CA 1
ATOM 1445 C C . THR A 1 193 ? 7.701 -8.274 -27.755 1.00 43.12 193 THR A C 1
ATOM 1447 O O . THR A 1 193 ? 7.182 -9.390 -27.709 1.00 43.12 193 THR A O 1
ATOM 1450 N N . THR A 1 194 ? 8.558 -7.885 -26.817 1.00 49.75 194 THR A N 1
ATOM 1451 C CA . THR A 1 194 ? 8.529 -8.496 -25.484 1.00 49.75 194 THR A CA 1
ATOM 1452 C C . THR A 1 194 ? 7.377 -7.861 -24.725 1.00 49.75 194 THR A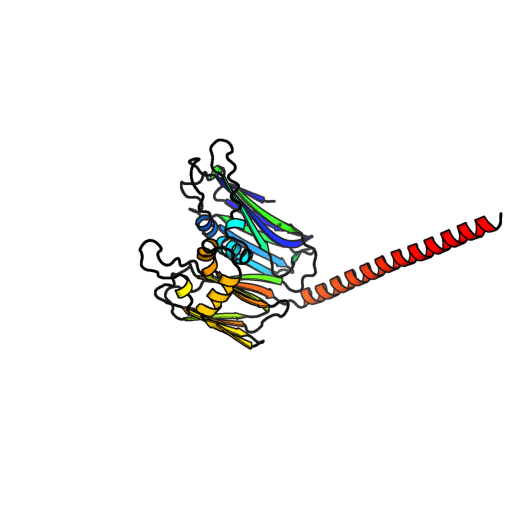 C 1
ATOM 1454 O O . THR A 1 194 ? 7.480 -6.774 -24.173 1.00 49.75 194 THR A O 1
ATOM 1457 N N . ASP A 1 195 ? 6.214 -8.498 -24.809 1.00 58.47 195 ASP A N 1
ATOM 1458 C CA . ASP A 1 195 ? 5.009 -8.035 -24.133 1.00 58.47 195 ASP A CA 1
ATOM 1459 C C . ASP A 1 195 ? 5.236 -8.109 -22.613 1.00 58.47 195 ASP A C 1
ATOM 1461 O O . ASP A 1 195 ? 5.621 -9.155 -22.092 1.00 58.47 195 ASP A O 1
ATOM 1465 N N . ALA A 1 196 ? 5.013 -7.012 -21.884 1.00 56.94 196 ALA A N 1
ATOM 1466 C CA . ALA A 1 196 ? 5.122 -6.986 -20.423 1.00 56.94 196 ALA A CA 1
ATOM 1467 C C . ALA A 1 196 ? 4.207 -8.027 -19.748 1.00 56.94 196 ALA A C 1
ATOM 1469 O O . ALA A 1 196 ? 4.500 -8.503 -18.650 1.00 56.94 196 ALA A O 1
ATOM 1470 N N . ASN A 1 197 ? 3.155 -8.450 -20.452 1.00 61.94 197 ASN A N 1
ATOM 1471 C CA . ASN A 1 197 ? 2.285 -9.557 -20.073 1.00 61.94 197 ASN A CA 1
ATOM 1472 C C . ASN A 1 197 ? 2.988 -10.931 -20.042 1.00 61.94 197 ASN A C 1
ATOM 1474 O O . ASN A 1 197 ? 2.393 -11.907 -19.595 1.00 61.94 197 ASN A O 1
ATOM 1478 N N . GLN A 1 198 ? 4.225 -11.037 -20.537 1.00 69.75 198 GLN A N 1
ATOM 1479 C CA . GLN A 1 198 ? 5.020 -12.270 -20.556 1.00 69.75 198 GLN A CA 1
ATOM 1480 C C . GLN A 1 198 ? 6.008 -12.374 -19.388 1.00 69.75 198 GLN A C 1
ATOM 1482 O O . GLN A 1 198 ? 6.646 -13.415 -19.233 1.00 69.75 198 GLN A O 1
ATOM 1487 N N . VAL A 1 199 ? 6.158 -11.327 -18.567 1.00 78.06 199 VAL A N 1
ATOM 1488 C CA . VAL A 1 199 ? 7.043 -11.364 -17.388 1.00 78.06 199 VAL A CA 1
ATOM 1489 C C . VAL A 1 199 ? 6.485 -12.334 -16.350 1.00 78.06 199 VAL A C 1
ATOM 1491 O O . VAL A 1 199 ? 7.217 -13.176 -15.839 1.00 78.06 199 VAL A O 1
ATOM 1494 N N . VAL A 1 200 ? 5.179 -12.264 -16.087 1.00 81.44 200 VAL A N 1
ATOM 1495 C CA . VAL A 1 200 ? 4.467 -13.153 -15.164 1.00 81.44 200 VAL A CA 1
ATOM 1496 C C . VAL A 1 200 ? 3.671 -14.145 -15.997 1.00 81.44 200 VAL A C 1
ATOM 1498 O O . VAL A 1 200 ? 2.736 -13.768 -16.691 1.00 81.44 200 VAL A O 1
ATOM 1501 N N . THR A 1 201 ? 4.052 -15.416 -15.936 1.00 84.00 201 THR A N 1
ATOM 1502 C CA . THR A 1 201 ? 3.467 -16.483 -16.765 1.00 84.00 201 THR A CA 1
ATOM 1503 C C . THR A 1 201 ? 2.431 -17.314 -16.011 1.00 84.00 201 THR A C 1
ATOM 1505 O O . THR A 1 201 ? 1.521 -17.875 -16.624 1.00 84.00 201 THR A O 1
ATOM 1508 N N . GLY A 1 202 ? 2.514 -17.339 -14.680 1.00 87.19 202 GLY A N 1
ATOM 1509 C CA . GLY A 1 202 ? 1.558 -18.033 -13.830 1.00 87.19 202 GLY A CA 1
ATOM 1510 C C . GLY A 1 202 ? 1.623 -17.585 -12.376 1.00 87.19 202 GLY A C 1
ATOM 1511 O O . GLY A 1 202 ? 2.633 -17.058 -11.909 1.00 87.19 202 GLY A O 1
ATOM 1512 N N . ILE A 1 203 ? 0.522 -17.794 -11.664 1.00 89.81 203 ILE A N 1
ATOM 1513 C CA . ILE A 1 203 ? 0.368 -17.495 -10.245 1.00 89.81 203 ILE A CA 1
ATOM 1514 C C . ILE A 1 203 ? -0.346 -18.668 -9.592 1.00 89.81 203 ILE A C 1
ATOM 1516 O O . ILE A 1 203 ? -1.431 -19.053 -10.018 1.00 89.81 203 ILE A O 1
ATOM 1520 N N . GLN A 1 204 ? 0.240 -19.188 -8.522 1.00 92.94 204 GLN A N 1
ATOM 1521 C CA . GLN A 1 204 ? -0.412 -20.122 -7.618 1.00 92.94 204 GLN A CA 1
ATOM 1522 C C . GLN A 1 204 ? -0.525 -19.476 -6.239 1.00 92.94 204 GLN A C 1
ATOM 1524 O O . GLN A 1 204 ? 0.478 -19.084 -5.648 1.00 92.94 204 GLN A O 1
ATOM 1529 N N . LEU A 1 205 ? -1.741 -19.381 -5.716 1.00 92.12 205 LEU A N 1
ATOM 1530 C CA . LEU A 1 205 ? -2.045 -18.873 -4.385 1.00 92.12 205 LEU A CA 1
ATOM 1531 C C . LEU A 1 205 ? -2.662 -20.001 -3.560 1.00 92.12 205 LEU A C 1
ATOM 1533 O O . LEU A 1 205 ? -3.741 -20.483 -3.885 1.00 92.12 205 LEU A O 1
ATOM 1537 N N . ASN A 1 206 ? -1.994 -20.406 -2.488 1.00 94.19 206 ASN A N 1
ATOM 1538 C CA . ASN A 1 206 ? -2.496 -21.380 -1.527 1.00 94.19 206 ASN A CA 1
ATOM 1539 C C . ASN A 1 206 ? -2.905 -20.656 -0.248 1.00 94.19 206 ASN A C 1
ATOM 1541 O O . ASN A 1 206 ? -2.121 -19.876 0.290 1.00 94.19 206 ASN A O 1
ATOM 1545 N N . THR A 1 207 ? -4.118 -20.917 0.228 1.00 91.44 207 THR A N 1
ATOM 1546 C CA . THR A 1 207 ? -4.692 -20.325 1.445 1.00 91.44 207 THR A CA 1
ATOM 1547 C C . THR A 1 207 ? -5.451 -21.386 2.239 1.00 91.44 207 THR A C 1
ATOM 1549 O O . THR A 1 207 ? -5.740 -22.465 1.718 1.00 91.44 207 THR A O 1
ATOM 1552 N N . ASN A 1 208 ? -5.860 -21.058 3.464 1.00 88.69 208 ASN A N 1
ATOM 1553 C CA . ASN A 1 208 ? -6.794 -21.872 4.247 1.00 88.69 208 ASN A CA 1
ATOM 1554 C C . ASN A 1 208 ? -8.175 -22.066 3.580 1.00 88.69 208 ASN A C 1
ATOM 1556 O O . ASN A 1 208 ? -8.883 -23.009 3.921 1.00 88.69 208 ASN A O 1
ATOM 1560 N N . ILE A 1 209 ? -8.575 -21.180 2.658 1.00 85.06 209 ILE A N 1
ATOM 1561 C CA . ILE A 1 209 ? -9.871 -21.241 1.956 1.00 85.06 209 ILE A CA 1
ATOM 1562 C C . ILE A 1 209 ? -9.770 -22.104 0.687 1.00 85.06 209 ILE A C 1
ATOM 1564 O O . ILE A 1 209 ? -10.763 -22.666 0.228 1.00 85.06 209 ILE A O 1
ATOM 1568 N N . GLY A 1 210 ? -8.571 -22.238 0.119 1.00 86.00 210 GLY A N 1
ATOM 1569 C CA . GLY A 1 210 ? -8.326 -23.051 -1.066 1.00 86.00 210 GLY A CA 1
ATOM 1570 C C . GLY A 1 210 ? -7.103 -22.617 -1.865 1.00 86.00 210 GLY A C 1
ATOM 1571 O O . GLY A 1 210 ? -6.349 -21.719 -1.471 1.00 86.00 210 GLY A O 1
ATOM 1572 N N . THR A 1 211 ? -6.934 -23.269 -3.015 1.00 89.75 211 THR A N 1
ATOM 1573 C CA . THR A 1 211 ? -5.869 -22.994 -3.980 1.00 89.75 211 THR A CA 1
ATOM 1574 C C . THR A 1 211 ? -6.438 -22.311 -5.216 1.00 89.75 211 THR A C 1
ATOM 1576 O O . THR A 1 211 ? -7.379 -22.808 -5.834 1.00 89.75 211 THR A O 1
ATOM 1579 N N . PHE A 1 212 ? -5.822 -21.204 -5.611 1.00 86.75 212 PHE A N 1
ATOM 1580 C CA . PHE A 1 212 ? -6.139 -20.459 -6.821 1.00 86.75 212 PHE A CA 1
ATOM 1581 C C . PHE A 1 212 ? -4.950 -20.539 -7.773 1.00 86.75 212 PHE A C 1
ATOM 1583 O O . PHE A 1 212 ? -3.820 -20.276 -7.368 1.00 86.75 212 PHE A O 1
ATOM 1590 N N . ASN A 1 213 ? -5.204 -20.891 -9.030 1.00 89.69 213 ASN A N 1
ATOM 1591 C CA . ASN A 1 213 ? -4.189 -20.932 -10.077 1.00 89.69 213 ASN A CA 1
ATOM 1592 C C . ASN A 1 213 ? -4.632 -20.028 -11.224 1.00 89.69 213 ASN A C 1
ATOM 1594 O O . ASN A 1 213 ? -5.726 -20.202 -11.757 1.00 89.69 213 ASN A O 1
ATOM 1598 N N . GLU A 1 214 ? -3.780 -19.087 -11.604 1.00 83.94 214 GLU A N 1
ATOM 1599 C CA . GLU A 1 214 ? -4.025 -18.143 -12.688 1.00 83.94 214 GLU A CA 1
ATOM 1600 C C . GLU A 1 214 ? -2.864 -18.197 -13.681 1.00 83.94 214 GLU A C 1
ATOM 1602 O O . GLU A 1 214 ? -1.698 -18.268 -13.294 1.00 83.94 214 GLU A O 1
ATOM 1607 N N . THR A 1 215 ? -3.178 -18.163 -14.972 1.00 83.94 215 THR A N 1
ATOM 1608 C CA . THR A 1 215 ? -2.188 -18.042 -16.049 1.00 83.94 215 THR A CA 1
ATOM 1609 C C . THR A 1 215 ? -2.075 -16.585 -16.486 1.00 83.94 215 THR A C 1
ATOM 1611 O O . THR A 1 215 ? -2.970 -15.781 -16.213 1.00 83.94 215 THR A O 1
ATOM 1614 N N . ALA A 1 216 ? -1.012 -16.237 -17.217 1.00 75.62 216 ALA A N 1
ATOM 1615 C CA . ALA A 1 216 ? -0.890 -14.913 -17.835 1.00 75.62 216 ALA A CA 1
ATOM 1616 C C . ALA A 1 216 ? -2.152 -14.517 -18.623 1.00 75.62 216 ALA A C 1
ATOM 1618 O O . ALA A 1 216 ? -2.681 -13.421 -18.445 1.00 75.62 216 ALA A O 1
ATOM 1619 N N . ASP A 1 217 ? -2.688 -15.427 -19.440 1.00 75.06 217 ASP A N 1
ATOM 1620 C CA . ASP A 1 217 ? -3.867 -15.164 -20.272 1.00 75.06 217 ASP A CA 1
ATOM 1621 C C . ASP A 1 217 ? -5.117 -14.860 -19.442 1.00 75.06 217 ASP A C 1
ATOM 1623 O O . ASP A 1 217 ? -5.872 -13.937 -19.765 1.00 75.06 217 ASP A O 1
ATOM 1627 N N . HIS A 1 218 ? -5.326 -15.581 -18.337 1.00 76.31 218 HIS A N 1
ATOM 1628 C CA . HIS A 1 218 ? -6.447 -15.306 -17.442 1.00 76.31 218 HIS A CA 1
ATOM 1629 C C . HIS A 1 218 ? -6.316 -13.930 -16.782 1.00 76.31 218 HIS A C 1
ATOM 1631 O O . HIS A 1 218 ? -7.273 -13.147 -16.804 1.00 76.31 218 HIS A O 1
ATOM 1637 N N . LEU A 1 219 ? -5.125 -13.599 -16.276 1.00 72.81 219 LEU A N 1
ATOM 1638 C CA . LEU A 1 219 ? -4.834 -12.308 -15.649 1.00 72.81 219 LEU A CA 1
ATOM 1639 C C . LEU A 1 219 ? -5.048 -11.147 -16.630 1.00 72.81 219 LEU A C 1
ATOM 1641 O O . LEU A 1 219 ? -5.733 -10.172 -16.308 1.00 72.81 219 LEU A O 1
ATOM 1645 N N . ASN A 1 220 ? -4.544 -11.291 -17.857 1.00 69.81 220 ASN A N 1
ATOM 1646 C CA . ASN A 1 220 ? -4.715 -10.312 -18.926 1.00 69.81 220 ASN A CA 1
ATOM 1647 C C . ASN A 1 220 ? -6.185 -10.158 -19.316 1.00 69.81 220 ASN A C 1
ATOM 1649 O O . ASN A 1 220 ? -6.679 -9.038 -19.429 1.00 69.81 220 ASN A O 1
ATOM 1653 N N . SER A 1 221 ? -6.919 -11.260 -19.483 1.00 72.06 221 SER A N 1
ATOM 1654 C CA . SER A 1 221 ? -8.330 -11.209 -19.878 1.00 72.06 221 SER A CA 1
ATOM 1655 C C . SER A 1 221 ? -9.212 -10.506 -18.836 1.00 72.06 221 SER A C 1
ATOM 1657 O O . SER A 1 221 ? -10.099 -9.734 -19.205 1.00 72.06 221 SER A O 1
ATOM 1659 N N . ARG A 1 222 ? -8.948 -10.711 -17.536 1.00 70.38 222 ARG A N 1
ATOM 1660 C CA . ARG A 1 222 ? -9.646 -10.017 -16.441 1.00 70.38 222 ARG A CA 1
ATOM 1661 C C . ARG A 1 222 ? -9.329 -8.526 -16.430 1.00 70.38 222 ARG A C 1
ATOM 1663 O O . ARG A 1 222 ? -10.251 -7.726 -16.311 1.00 70.38 222 ARG A O 1
ATOM 1670 N N . SER A 1 223 ? -8.058 -8.170 -16.603 1.00 64.19 223 SER A N 1
ATOM 1671 C CA . SER A 1 223 ? -7.602 -6.781 -16.733 1.00 64.19 223 SER A CA 1
ATOM 1672 C C . SER A 1 223 ? -8.292 -6.069 -17.908 1.00 64.19 223 SER A C 1
ATOM 1674 O O . SER A 1 223 ? -8.858 -4.991 -17.739 1.00 64.19 223 SER A O 1
ATOM 1676 N N . MET A 1 224 ? -8.375 -6.717 -19.074 1.00 62.53 224 MET A N 1
ATOM 1677 C CA . MET A 1 224 ? -8.999 -6.160 -20.283 1.00 62.53 224 MET A CA 1
ATOM 1678 C C . MET A 1 224 ? -10.479 -5.802 -20.124 1.00 62.53 224 MET A C 1
ATOM 1680 O O . MET A 1 224 ? -10.944 -4.852 -20.746 1.00 62.53 224 MET A O 1
ATOM 1684 N N . ARG A 1 225 ? -11.228 -6.535 -19.292 1.00 62.75 225 ARG A N 1
ATOM 1685 C CA . ARG A 1 225 ? -12.656 -6.259 -19.049 1.00 62.75 225 ARG A CA 1
ATOM 1686 C C . ARG A 1 225 ? -12.896 -4.982 -18.240 1.00 62.75 225 ARG A C 1
ATOM 1688 O O . ARG A 1 225 ? -14.035 -4.537 -18.165 1.00 62.75 225 ARG A O 1
ATOM 1695 N N . MET A 1 226 ? -11.859 -4.416 -17.623 1.00 58.91 226 MET A N 1
ATOM 1696 C CA . MET A 1 226 ? -11.974 -3.258 -16.733 1.00 58.91 226 MET A CA 1
ATOM 1697 C C . MET A 1 226 ? -11.699 -1.916 -17.429 1.00 58.91 226 MET A C 1
ATOM 1699 O O . MET A 1 226 ? -11.820 -0.878 -16.780 1.00 58.91 226 MET A O 1
ATOM 1703 N N . PHE A 1 227 ? -11.326 -1.902 -18.718 1.00 57.94 227 PHE A N 1
ATOM 1704 C CA . PHE A 1 227 ? -10.890 -0.681 -19.406 1.00 57.94 227 PHE A CA 1
ATOM 1705 C C . PHE A 1 227 ? -11.620 -0.430 -20.722 1.00 57.94 227 PHE A C 1
ATOM 1707 O O . PHE A 1 227 ? -11.778 -1.321 -21.549 1.00 57.94 227 PHE A O 1
ATOM 1714 N N . GLU A 1 228 ? -11.999 0.831 -20.930 1.00 54.09 228 GLU A N 1
ATOM 1715 C CA . GLU A 1 228 ? -12.707 1.296 -22.127 1.00 54.09 228 GLU A CA 1
ATOM 1716 C C . GLU A 1 228 ? -11.770 1.553 -23.325 1.00 54.09 228 GLU A C 1
ATOM 1718 O O . GLU A 1 228 ? -12.231 1.554 -24.465 1.00 54.09 228 GLU A O 1
ATOM 1723 N N . THR A 1 229 ? -10.457 1.756 -23.110 1.00 54.81 229 THR A N 1
ATOM 1724 C CA . THR A 1 229 ? -9.498 2.109 -24.180 1.00 54.81 229 THR A CA 1
ATOM 1725 C C . THR A 1 229 ? -8.181 1.322 -24.136 1.00 54.81 229 THR A C 1
ATOM 1727 O O . THR A 1 229 ? -7.686 0.920 -23.081 1.00 54.81 229 THR A O 1
ATOM 1730 N N . GLN A 1 230 ? -7.569 1.136 -25.313 1.00 51.75 230 GLN A N 1
ATOM 1731 C CA . GLN A 1 230 ? -6.324 0.381 -25.504 1.00 51.75 230 GLN A CA 1
ATOM 1732 C C . GLN A 1 230 ? -5.068 1.119 -25.004 1.00 51.75 230 GLN A C 1
ATOM 1734 O O . GLN A 1 230 ? -4.094 0.472 -24.642 1.00 51.75 230 GLN A O 1
ATOM 1739 N N . THR A 1 231 ? -5.064 2.451 -24.919 1.00 52.75 231 THR A N 1
ATOM 1740 C CA . THR A 1 231 ? -3.923 3.213 -24.366 1.00 52.75 231 THR A CA 1
ATOM 1741 C C . THR A 1 231 ? -3.841 3.069 -22.846 1.00 52.75 231 THR A C 1
ATOM 1743 O O . THR A 1 231 ? -2.764 2.842 -22.297 1.00 52.75 231 THR A O 1
ATOM 1746 N N . ALA A 1 232 ? -4.991 3.080 -22.163 1.00 50.53 232 ALA A N 1
ATOM 1747 C CA . ALA A 1 232 ? -5.080 2.856 -20.721 1.00 50.53 232 ALA A CA 1
ATOM 1748 C C . ALA A 1 232 ? -4.666 1.427 -20.301 1.00 50.53 232 ALA A C 1
ATOM 1750 O O . ALA A 1 232 ? -4.407 1.178 -19.122 1.00 50.53 232 ALA A O 1
ATOM 1751 N N . ARG A 1 233 ? -4.578 0.504 -21.270 1.00 50.62 233 ARG A N 1
ATOM 1752 C CA . ARG A 1 233 ? -4.153 -0.891 -21.112 1.00 50.62 233 ARG A CA 1
ATOM 1753 C C . ARG A 1 233 ? -2.651 -1.044 -20.872 1.00 50.62 233 ARG A C 1
ATOM 1755 O O . ARG A 1 233 ? -2.282 -1.905 -20.091 1.00 50.62 233 ARG A O 1
ATOM 1762 N N . TYR A 1 234 ? -1.778 -0.264 -21.516 1.00 50.22 234 TYR A N 1
ATOM 1763 C CA . TYR A 1 234 ? -0.336 -0.582 -21.545 1.00 50.22 234 TYR A CA 1
ATOM 1764 C C . TYR A 1 234 ? 0.357 -0.477 -20.181 1.00 50.22 234 TYR A C 1
ATOM 1766 O O . TYR A 1 234 ? 1.246 -1.266 -19.891 1.00 50.22 234 TYR A O 1
ATOM 1774 N N . ILE A 1 235 ? -0.085 0.446 -19.326 1.00 49.38 235 ILE A N 1
ATOM 1775 C CA . ILE A 1 235 ? 0.458 0.610 -17.967 1.00 49.38 235 ILE A CA 1
ATOM 1776 C C . ILE A 1 235 ? -0.263 -0.316 -16.971 1.00 49.38 235 ILE A C 1
ATOM 1778 O O . ILE A 1 235 ? 0.323 -0.777 -15.998 1.00 49.38 235 ILE A O 1
ATOM 1782 N N . ARG A 1 236 ? -1.545 -0.623 -17.212 1.00 54.94 236 ARG A N 1
ATOM 1783 C CA . ARG A 1 236 ? -2.386 -1.411 -16.293 1.00 54.94 236 ARG A CA 1
ATOM 1784 C C . ARG A 1 236 ? -2.390 -2.912 -16.563 1.00 54.94 236 ARG A C 1
ATOM 1786 O O . ARG A 1 236 ? -2.665 -3.685 -15.657 1.00 54.94 236 ARG A O 1
ATOM 1793 N N . GLY A 1 237 ? -2.027 -3.333 -17.772 1.00 53.28 237 GLY A N 1
ATOM 1794 C CA . GLY A 1 237 ? -1.694 -4.720 -18.093 1.00 53.28 237 GLY A CA 1
ATOM 1795 C C . GLY A 1 237 ? -0.508 -5.228 -17.279 1.00 53.28 237 GLY A C 1
ATOM 1796 O O . GLY A 1 237 ? -0.271 -6.415 -17.255 1.00 53.28 237 GLY A O 1
ATOM 1797 N N . GLN A 1 238 ? 0.196 -4.350 -16.565 1.00 64.56 238 GLN A N 1
ATOM 1798 C CA . GLN A 1 238 ? 1.293 -4.697 -15.678 1.00 64.56 238 GLN A CA 1
ATOM 1799 C C . GLN A 1 238 ? 0.882 -4.631 -14.188 1.00 64.56 238 GLN A C 1
ATOM 1801 O O . GLN A 1 238 ? 1.726 -4.688 -13.308 1.00 64.56 238 GLN A O 1
ATOM 1806 N N . CYS A 1 239 ? -0.410 -4.501 -13.866 1.00 75.38 239 CYS A N 1
ATOM 1807 C CA . CYS A 1 239 ? -0.926 -4.519 -12.496 1.00 75.38 239 CYS A CA 1
ATOM 1808 C C . CYS A 1 239 ? -2.083 -5.519 -12.398 1.00 75.38 239 CYS A C 1
ATOM 1810 O O . CYS A 1 239 ? -3.118 -5.352 -13.042 1.00 75.38 239 CYS A O 1
ATOM 1812 N N . TYR A 1 240 ? -1.928 -6.562 -11.587 1.00 77.38 240 TYR A N 1
ATOM 1813 C CA . TYR A 1 240 ? -2.874 -7.669 -11.512 1.00 77.38 240 TYR A CA 1
ATOM 1814 C C . TYR A 1 240 ? -3.402 -7.847 -10.096 1.00 77.38 240 TYR A C 1
ATOM 1816 O O . TYR A 1 240 ? -2.662 -8.210 -9.182 1.00 77.38 240 TYR A O 1
ATOM 1824 N N . ARG A 1 241 ? -4.711 -7.666 -9.906 1.00 80.75 241 ARG A N 1
ATOM 1825 C CA . ARG A 1 241 ? -5.366 -8.025 -8.646 1.00 80.75 241 ARG A CA 1
ATOM 1826 C C . ARG A 1 241 ? -5.656 -9.523 -8.628 1.00 80.75 241 ARG A C 1
ATOM 1828 O O . ARG A 1 241 ? -6.659 -9.985 -9.177 1.00 80.75 241 ARG A O 1
ATOM 1835 N N . ILE A 1 242 ? -4.757 -10.270 -7.995 1.00 79.31 242 ILE A N 1
ATOM 1836 C CA . ILE A 1 242 ? -4.790 -11.736 -7.919 1.00 79.31 242 ILE A CA 1
ATOM 1837 C C . ILE A 1 242 ? -6.022 -12.177 -7.135 1.00 79.31 242 ILE A C 1
ATOM 1839 O O . ILE A 1 242 ? -6.797 -13.012 -7.596 1.00 79.31 242 ILE A O 1
ATOM 1843 N N . HIS A 1 243 ? -6.230 -11.559 -5.975 1.00 77.56 243 HIS A N 1
ATOM 1844 C CA . HIS A 1 243 ? -7.343 -11.869 -5.095 1.00 77.56 243 HIS A CA 1
ATOM 1845 C C . HIS A 1 243 ? -7.836 -10.612 -4.384 1.00 77.56 243 HIS A C 1
ATOM 1847 O O . HIS A 1 243 ? -7.039 -9.763 -3.984 1.00 77.56 243 HIS A O 1
ATOM 1853 N N . SER A 1 244 ? -9.149 -10.512 -4.209 1.00 72.94 244 SER A N 1
ATOM 1854 C CA . SER A 1 244 ? -9.803 -9.523 -3.359 1.00 72.94 244 SER A CA 1
ATOM 1855 C C . SER A 1 244 ? -11.091 -10.150 -2.854 1.00 72.94 244 SER A C 1
ATOM 1857 O O . SER A 1 244 ? -12.000 -10.398 -3.648 1.00 72.94 244 SER A O 1
ATOM 1859 N N . HIS A 1 245 ? -11.142 -10.485 -1.565 1.00 64.50 245 HIS A N 1
ATOM 1860 C CA . HIS A 1 245 ? -12.358 -11.035 -0.978 1.00 64.50 245 HIS A CA 1
ATOM 1861 C C . HIS A 1 245 ? -13.132 -9.936 -0.262 1.00 64.50 245 HIS A C 1
ATOM 1863 O O . HIS A 1 245 ? -12.603 -9.250 0.613 1.00 64.50 245 HIS A O 1
ATOM 1869 N N . ASN A 1 246 ? -14.421 -9.822 -0.581 1.00 57.31 246 ASN A N 1
ATOM 1870 C CA . ASN A 1 246 ? -15.367 -8.975 0.141 1.00 57.31 246 ASN A CA 1
ATOM 1871 C C . ASN A 1 246 ? -15.675 -9.584 1.523 1.00 57.31 246 ASN A C 1
ATOM 1873 O O . ASN A 1 246 ? -16.732 -10.178 1.719 1.00 57.31 246 ASN A O 1
ATOM 1877 N N . GLY A 1 247 ? -14.734 -9.483 2.465 1.00 58.53 247 GLY A N 1
ATOM 1878 C CA . GLY A 1 247 ? -14.984 -9.672 3.900 1.00 58.53 247 GLY A CA 1
ATOM 1879 C C . GLY A 1 247 ? -14.424 -10.938 4.559 1.00 58.53 247 GLY A C 1
ATOM 1880 O O . GLY A 1 247 ? -14.366 -10.969 5.783 1.00 58.53 247 GLY A O 1
ATOM 1881 N N . ALA A 1 248 ? -13.971 -11.948 3.809 1.00 69.56 248 ALA A N 1
ATOM 1882 C CA . ALA A 1 248 ? -13.309 -13.120 4.392 1.00 69.56 248 ALA A CA 1
ATOM 1883 C C . ALA A 1 248 ? -11.788 -12.926 4.413 1.00 69.56 248 ALA A C 1
ATOM 1885 O O . ALA A 1 248 ? -11.192 -12.569 3.396 1.00 69.56 248 ALA A O 1
ATOM 1886 N N . LEU A 1 249 ? -11.163 -13.161 5.566 1.00 83.06 249 LEU A N 1
ATOM 1887 C CA . LEU A 1 249 ? -9.710 -13.154 5.688 1.00 83.06 249 LEU A CA 1
ATOM 1888 C C . LEU A 1 249 ? -9.114 -14.473 5.230 1.00 83.06 249 LEU A C 1
ATOM 1890 O O . LEU A 1 249 ? -9.596 -15.547 5.589 1.00 83.06 249 LEU A O 1
ATOM 1894 N N . MET A 1 250 ? -8.016 -14.370 4.494 1.00 89.38 250 MET A N 1
ATOM 1895 C CA . MET A 1 250 ? -7.174 -15.507 4.169 1.00 89.38 250 MET A CA 1
ATOM 1896 C C . MET A 1 250 ? -6.061 -15.652 5.210 1.00 89.38 250 MET A C 1
ATOM 1898 O O . MET A 1 250 ? -5.436 -14.673 5.631 1.00 89.38 250 MET A O 1
ATOM 1902 N N . HIS A 1 251 ? -5.815 -16.900 5.578 1.00 90.44 251 HIS A N 1
ATOM 1903 C CA . HIS A 1 251 ? -4.791 -17.360 6.505 1.00 90.44 251 HIS A CA 1
ATOM 1904 C C . HIS A 1 251 ? -3.881 -18.381 5.816 1.00 90.44 251 HIS A C 1
ATOM 1906 O O . HIS A 1 251 ? -4.249 -18.951 4.781 1.00 90.44 251 HIS A O 1
ATOM 1912 N N . ASP A 1 252 ? -2.687 -18.581 6.370 1.00 91.62 252 ASP A N 1
ATOM 1913 C CA . ASP A 1 252 ? -1.642 -19.460 5.835 1.00 91.62 252 ASP A CA 1
ATOM 1914 C C . ASP A 1 252 ? -1.311 -19.183 4.360 1.00 91.62 252 ASP A C 1
ATOM 1916 O O . ASP A 1 252 ? -1.046 -20.089 3.562 1.00 91.62 252 ASP A O 1
ATOM 1920 N N . VAL A 1 253 ? -1.340 -17.905 3.975 1.00 93.69 253 VAL A N 1
ATOM 1921 C CA . VAL A 1 253 ? -1.255 -17.510 2.575 1.00 93.69 253 VAL A CA 1
ATOM 1922 C C . VAL A 1 253 ? 0.163 -17.696 2.049 1.00 93.69 253 VAL A C 1
ATOM 1924 O O . VAL A 1 253 ? 1.123 -17.114 2.562 1.00 93.69 253 VAL A O 1
ATOM 1927 N N . ARG A 1 254 ? 0.292 -18.476 0.974 1.00 95.56 254 ARG A N 1
ATOM 1928 C CA . ARG A 1 254 ? 1.537 -18.693 0.228 1.00 95.56 254 ARG A CA 1
ATOM 1929 C C . ARG A 1 254 ? 1.291 -18.444 -1.248 1.00 95.56 254 ARG A C 1
ATOM 1931 O O . ARG A 1 254 ? 0.354 -18.997 -1.817 1.00 95.56 254 ARG A O 1
ATOM 1938 N N . ILE A 1 255 ? 2.147 -17.648 -1.870 1.00 94.06 255 ILE A N 1
ATOM 1939 C CA . ILE A 1 255 ? 2.088 -17.364 -3.301 1.00 94.06 255 ILE A CA 1
ATOM 1940 C C . ILE A 1 255 ? 3.325 -17.930 -3.989 1.00 94.06 255 ILE A C 1
ATOM 1942 O O . ILE A 1 255 ? 4.422 -17.915 -3.444 1.00 94.06 255 ILE A O 1
ATOM 1946 N N . THR A 1 256 ? 3.152 -18.465 -5.186 1.00 94.69 256 THR A N 1
ATOM 1947 C CA . THR A 1 256 ? 4.242 -18.828 -6.086 1.00 94.69 256 THR A CA 1
ATOM 1948 C C . THR A 1 256 ? 3.994 -18.135 -7.411 1.00 94.69 256 THR A C 1
ATOM 1950 O O . THR A 1 256 ? 2.965 -18.354 -8.049 1.00 94.69 256 THR A O 1
ATOM 1953 N N . LEU A 1 257 ? 4.927 -17.271 -7.802 1.00 91.75 257 LEU A N 1
ATOM 1954 C CA . LEU A 1 257 ? 4.923 -16.624 -9.109 1.00 91.75 257 LEU A CA 1
ATOM 1955 C C . LEU A 1 257 ? 5.805 -17.429 -10.059 1.00 91.75 257 LEU A C 1
ATOM 1957 O O . LEU A 1 257 ? 6.969 -17.679 -9.750 1.00 91.75 257 LEU A O 1
ATOM 1961 N N . THR A 1 258 ? 5.277 -17.798 -11.220 1.00 91.31 258 THR A N 1
ATOM 1962 C CA . THR A 1 258 ? 6.062 -18.323 -12.341 1.00 91.31 258 THR A CA 1
ATOM 1963 C C . THR A 1 258 ? 6.347 -17.180 -13.301 1.00 91.31 258 THR A C 1
ATOM 1965 O O . THR A 1 258 ? 5.433 -16.472 -13.727 1.00 91.31 258 THR A O 1
ATOM 1968 N N . MET A 1 259 ? 7.615 -16.975 -13.640 1.00 88.00 259 MET A N 1
ATOM 1969 C CA . MET A 1 259 ? 8.071 -15.801 -14.376 1.00 88.00 259 MET A CA 1
ATOM 1970 C C . MET A 1 259 ? 8.993 -16.162 -15.533 1.00 88.00 259 MET A C 1
ATOM 1972 O O . MET A 1 259 ? 9.694 -17.172 -15.508 1.00 88.00 259 MET A O 1
ATOM 1976 N N . ASN A 1 260 ? 9.033 -15.290 -16.535 1.00 86.31 260 ASN A N 1
ATOM 1977 C CA . ASN A 1 260 ? 10.066 -15.334 -17.554 1.00 86.31 260 ASN A CA 1
ATOM 1978 C C . ASN A 1 260 ? 11.333 -14.650 -17.021 1.00 86.31 260 ASN A C 1
ATOM 1980 O O . ASN A 1 260 ? 11.425 -13.423 -16.985 1.00 86.31 260 ASN A O 1
ATOM 1984 N N . ALA A 1 261 ? 12.323 -15.454 -16.627 1.00 84.81 261 ALA A N 1
ATOM 1985 C CA . ALA A 1 261 ? 13.575 -14.965 -16.051 1.00 84.81 261 ALA A CA 1
ATOM 1986 C C . ALA A 1 261 ? 14.318 -13.964 -16.957 1.00 84.81 261 ALA A C 1
ATOM 1988 O O . ALA A 1 261 ? 14.983 -13.072 -16.445 1.00 84.81 261 ALA A O 1
ATOM 1989 N N . ALA A 1 262 ? 14.185 -14.070 -18.284 1.00 81.25 262 ALA A N 1
ATOM 1990 C CA . ALA A 1 262 ? 14.844 -13.157 -19.219 1.00 81.25 262 ALA A CA 1
ATOM 1991 C C . ALA A 1 262 ? 14.218 -11.751 -19.244 1.00 81.25 262 ALA A C 1
ATOM 1993 O O . ALA A 1 262 ? 14.866 -10.808 -19.691 1.00 81.25 262 ALA A O 1
ATOM 1994 N N . LEU A 1 263 ? 12.967 -11.614 -18.792 1.00 79.25 263 LEU A N 1
ATOM 1995 C CA . LEU A 1 263 ? 12.208 -10.357 -18.820 1.00 79.25 263 LEU A CA 1
ATOM 1996 C C . LEU A 1 263 ? 12.003 -9.746 -17.432 1.00 79.25 263 LEU A C 1
ATOM 1998 O O . LEU A 1 263 ? 11.620 -8.587 -17.329 1.00 79.25 263 LEU A O 1
ATOM 2002 N N . ASN A 1 264 ? 12.238 -10.526 -16.379 1.00 82.31 264 ASN A N 1
ATOM 2003 C CA . ASN A 1 264 ? 12.095 -10.110 -14.991 1.00 82.31 264 ASN A CA 1
ATOM 2004 C C . ASN A 1 264 ? 13.344 -9.345 -14.525 1.00 82.31 264 ASN A C 1
ATOM 2006 O O . ASN A 1 264 ? 14.362 -9.953 -14.175 1.00 82.31 264 ASN A O 1
ATOM 2010 N N . THR A 1 265 ? 13.269 -8.017 -14.480 1.00 81.00 265 THR A N 1
ATOM 2011 C CA . THR A 1 265 ? 14.360 -7.171 -13.985 1.00 81.00 265 THR A CA 1
ATOM 2012 C C . THR A 1 265 ? 14.234 -6.967 -12.481 1.00 81.00 265 THR A C 1
ATOM 2014 O O . THR A 1 265 ? 13.150 -6.814 -11.914 1.00 81.00 265 THR A O 1
ATOM 2017 N N . ALA A 1 266 ? 15.378 -6.922 -11.801 1.00 78.44 266 ALA A N 1
ATOM 2018 C CA . ALA A 1 266 ? 15.411 -6.667 -10.369 1.00 78.44 266 ALA A CA 1
ATOM 2019 C C . ALA A 1 266 ? 14.753 -5.320 -10.013 1.00 78.44 266 ALA A C 1
ATOM 2021 O O . ALA A 1 266 ? 14.952 -4.312 -10.691 1.00 78.44 266 ALA A O 1
ATOM 2022 N N . ALA A 1 267 ? 14.008 -5.3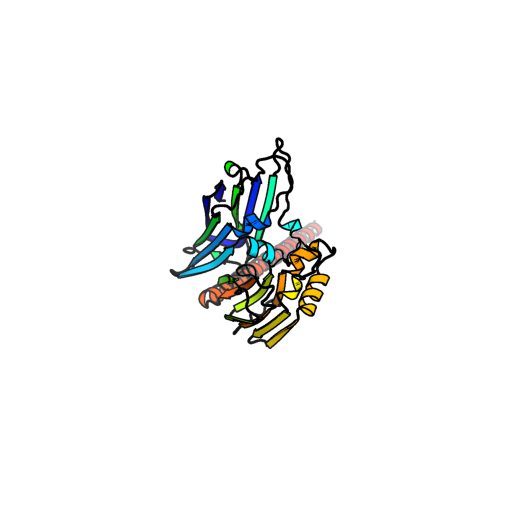11 -8.902 1.00 79.44 267 ALA A N 1
ATOM 2023 C CA . ALA A 1 267 ? 13.345 -4.131 -8.343 1.00 79.44 267 ALA A CA 1
ATOM 2024 C C . ALA A 1 267 ? 12.284 -3.469 -9.247 1.00 79.44 267 ALA A C 1
ATOM 2026 O O . ALA A 1 267 ? 11.960 -2.298 -9.038 1.00 79.44 267 ALA A O 1
ATOM 2027 N N . ASN A 1 268 ? 11.734 -4.207 -10.215 1.00 82.88 268 ASN A N 1
ATOM 2028 C CA . ASN A 1 268 ? 10.618 -3.758 -11.048 1.00 82.88 268 ASN A CA 1
ATOM 2029 C C . ASN A 1 268 ? 9.322 -4.547 -10.802 1.00 82.88 268 ASN A C 1
ATOM 2031 O O . ASN A 1 268 ? 8.270 -4.112 -11.250 1.00 82.88 268 ASN A O 1
ATOM 2035 N N . ASN A 1 269 ? 9.356 -5.654 -10.061 1.00 87.12 269 ASN A N 1
ATOM 2036 C CA . ASN A 1 269 ? 8.170 -6.455 -9.756 1.00 87.12 269 ASN A CA 1
ATOM 2037 C C . ASN A 1 269 ? 7.913 -6.489 -8.246 1.00 87.12 269 ASN A C 1
ATOM 2039 O O . ASN A 1 269 ? 8.846 -6.657 -7.456 1.00 87.12 269 ASN A O 1
ATOM 2043 N N . PHE A 1 270 ? 6.654 -6.330 -7.836 1.00 90.75 270 PHE A N 1
ATOM 2044 C CA . PHE A 1 270 ? 6.268 -6.231 -6.428 1.00 90.75 270 PHE A CA 1
ATOM 2045 C C . PHE A 1 270 ? 4.945 -6.935 -6.137 1.00 90.75 270 PHE A C 1
ATOM 2047 O O . PHE A 1 270 ? 3.982 -6.796 -6.884 1.00 90.75 270 PHE A O 1
ATOM 2054 N N . ILE A 1 271 ? 4.864 -7.613 -4.997 1.00 92.88 271 ILE A N 1
ATOM 2055 C CA . ILE A 1 271 ? 3.620 -8.135 -4.430 1.00 92.88 271 ILE A CA 1
ATOM 2056 C C . ILE A 1 271 ? 3.161 -7.153 -3.351 1.00 92.88 271 ILE A C 1
ATOM 2058 O O . ILE A 1 271 ? 3.856 -6.948 -2.356 1.00 92.88 271 ILE A O 1
ATOM 2062 N N . VAL A 1 272 ? 1.995 -6.547 -3.544 1.00 94.00 272 VAL A N 1
ATOM 2063 C CA . VAL A 1 272 ? 1.336 -5.686 -2.560 1.00 94.00 272 VAL A CA 1
ATOM 2064 C C . VAL A 1 272 ? 0.266 -6.494 -1.842 1.00 94.00 272 VAL A C 1
ATOM 2066 O O . VAL A 1 272 ? -0.637 -7.054 -2.462 1.00 94.00 272 VAL A O 1
ATOM 2069 N N . VAL A 1 273 ? 0.376 -6.555 -0.522 1.00 94.19 273 VAL A N 1
ATOM 2070 C CA . VAL A 1 273 ? -0.504 -7.316 0.361 1.00 94.19 273 VAL A CA 1
ATOM 2071 C C . VAL A 1 273 ? -1.224 -6.341 1.271 1.00 94.19 273 VAL A C 1
ATOM 2073 O O . VAL A 1 273 ? -0.595 -5.548 1.966 1.00 94.19 273 VAL A O 1
ATOM 2076 N N . ARG A 1 274 ? -2.548 -6.424 1.279 1.00 93.06 274 ARG A N 1
ATOM 2077 C CA . ARG A 1 274 ? -3.438 -5.621 2.113 1.00 93.06 274 ARG A CA 1
ATOM 2078 C C . ARG A 1 274 ? -4.173 -6.543 3.071 1.00 93.06 274 ARG A C 1
ATOM 2080 O O . ARG A 1 274 ? -4.754 -7.539 2.635 1.00 93.06 274 ARG A O 1
ATOM 2087 N N . GLY A 1 275 ? -4.168 -6.204 4.350 1.00 92.12 275 GLY A N 1
ATOM 2088 C CA . GLY A 1 275 ? -4.804 -7.010 5.382 1.00 92.12 275 GLY A CA 1
ATOM 2089 C C . GLY A 1 275 ? -4.857 -6.299 6.723 1.00 92.12 275 GLY A C 1
ATOM 2090 O O . GLY A 1 275 ? -4.587 -5.102 6.814 1.00 92.12 275 GLY A O 1
ATOM 2091 N N . TYR A 1 276 ? -5.179 -7.043 7.772 1.00 89.75 276 TYR A N 1
ATOM 2092 C CA . TYR A 1 276 ? -5.040 -6.563 9.139 1.00 89.75 276 TYR A CA 1
ATOM 2093 C C . TYR A 1 276 ? -4.562 -7.676 10.060 1.00 89.75 276 TYR A C 1
ATOM 2095 O O . TYR A 1 276 ? -4.874 -8.853 9.881 1.00 89.75 276 TYR A O 1
ATOM 2103 N N . LYS A 1 277 ? -3.776 -7.288 11.061 1.00 88.31 277 LYS A N 1
ATOM 2104 C CA . LYS A 1 277 ? -3.360 -8.185 12.132 1.00 88.31 277 LYS A CA 1
ATOM 2105 C C . LYS A 1 277 ? -4.474 -8.232 13.163 1.00 88.31 277 LYS A C 1
ATOM 2107 O O . LYS A 1 277 ? -4.893 -7.192 13.675 1.00 88.31 277 LYS A O 1
ATOM 2112 N N . HIS A 1 278 ? -4.946 -9.437 13.455 1.00 80.38 278 HIS A N 1
ATOM 2113 C CA . HIS A 1 278 ? -5.871 -9.636 14.554 1.00 80.38 278 HIS A CA 1
ATOM 2114 C C . HIS A 1 278 ? -5.166 -9.384 15.881 1.00 80.38 278 HIS A C 1
ATOM 2116 O O . HIS A 1 278 ? -4.134 -9.983 16.175 1.00 80.38 278 HIS A O 1
ATOM 2122 N N . ASP A 1 279 ? -5.771 -8.514 16.673 1.00 77.00 279 ASP A N 1
ATOM 2123 C CA . ASP A 1 279 ? -5.417 -8.268 18.057 1.00 77.00 279 ASP A CA 1
ATOM 2124 C C . ASP A 1 279 ? -6.689 -8.439 18.893 1.00 77.00 279 ASP A C 1
ATOM 2126 O O . ASP A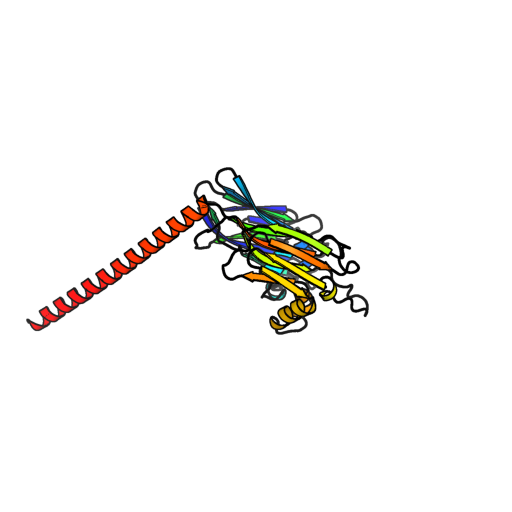 1 279 ? -7.729 -7.847 18.588 1.00 77.00 279 ASP A O 1
ATOM 2130 N N . GLY A 1 280 ? -6.626 -9.303 19.908 1.00 75.19 280 GLY A N 1
ATOM 2131 C CA . GLY A 1 280 ? -7.790 -9.652 20.723 1.00 75.19 280 GLY A CA 1
ATOM 2132 C C . GLY A 1 280 ? -8.370 -8.437 21.444 1.00 75.19 280 GLY A C 1
ATOM 2133 O O . GLY A 1 280 ? -9.589 -8.302 21.535 1.00 75.19 280 GLY A O 1
ATOM 2134 N N . GLU A 1 281 ? -7.514 -7.516 21.888 1.00 78.62 281 GLU A N 1
ATOM 2135 C CA . GLU A 1 281 ? -7.949 -6.288 22.548 1.00 78.62 281 GLU A CA 1
ATOM 2136 C C . GLU A 1 281 ? -8.676 -5.355 21.573 1.00 78.62 281 GLU A C 1
ATOM 2138 O O . GLU A 1 281 ? -9.784 -4.893 21.862 1.00 78.62 281 GLU A O 1
ATOM 2143 N N . THR A 1 282 ? -8.104 -5.136 20.387 1.00 80.19 282 THR A N 1
ATOM 2144 C CA . THR A 1 282 ? -8.747 -4.372 19.311 1.00 80.19 282 THR A CA 1
ATOM 2145 C C . THR A 1 282 ? -10.108 -4.972 18.944 1.00 80.19 282 THR A C 1
ATOM 2147 O O . THR A 1 282 ? -11.090 -4.241 18.821 1.00 80.19 282 THR A O 1
ATOM 2150 N N . HIS A 1 283 ? -10.217 -6.302 18.873 1.00 79.31 283 HIS A N 1
ATOM 2151 C CA . HIS A 1 283 ? -11.478 -6.981 18.572 1.00 79.31 283 HIS A CA 1
ATOM 2152 C C . HIS A 1 283 ? -12.545 -6.805 19.669 1.00 79.31 283 HIS A C 1
ATOM 2154 O O . HIS A 1 283 ? -13.714 -6.558 19.368 1.00 79.31 283 HIS A O 1
ATOM 2160 N N . ILE A 1 284 ? -12.165 -6.882 20.947 1.00 81.00 284 ILE A N 1
ATOM 2161 C CA . ILE A 1 284 ? -13.090 -6.637 22.067 1.00 81.00 284 ILE A CA 1
ATOM 2162 C C . ILE A 1 284 ? -13.597 -5.189 22.027 1.00 81.00 284 ILE A C 1
ATOM 2164 O O . ILE A 1 284 ? -14.805 -4.949 22.093 1.00 81.00 284 ILE A O 1
ATOM 2168 N N . ARG A 1 285 ? -12.695 -4.219 21.837 1.00 81.94 285 ARG A N 1
ATOM 2169 C CA . ARG A 1 285 ? -13.055 -2.796 21.715 1.00 81.94 285 ARG A CA 1
ATOM 2170 C C . ARG A 1 285 ? -13.958 -2.532 20.512 1.00 81.94 285 ARG A C 1
ATOM 2172 O O . ARG A 1 285 ? -14.876 -1.710 20.605 1.00 81.94 285 ARG A O 1
ATOM 2179 N N . ALA A 1 286 ? -13.732 -3.236 19.403 1.00 81.75 286 ALA A N 1
ATOM 2180 C CA . ALA A 1 286 ? -14.595 -3.185 18.231 1.00 81.75 286 ALA A CA 1
ATOM 2181 C C . ALA A 1 286 ? -16.037 -3.548 18.604 1.00 81.75 286 ALA A C 1
ATOM 2183 O O . ALA A 1 286 ? -16.971 -2.781 18.355 1.00 81.75 286 ALA A O 1
ATOM 2184 N N . HIS A 1 287 ? -16.201 -4.680 19.292 1.00 80.62 287 HIS A N 1
ATOM 2185 C CA . HIS A 1 287 ? -17.497 -5.177 19.735 1.00 80.62 287 HIS A CA 1
ATOM 2186 C C . HIS A 1 287 ? -18.189 -4.215 20.717 1.00 80.62 287 HIS A C 1
ATOM 2188 O O . HIS A 1 287 ? -19.372 -3.906 20.562 1.00 80.62 287 HIS A O 1
ATOM 2194 N N . GLU A 1 288 ? -17.459 -3.667 21.693 1.00 84.19 288 GLU A N 1
ATOM 2195 C CA . GLU A 1 288 ? -17.993 -2.655 22.615 1.00 84.19 288 GLU A CA 1
ATOM 2196 C C . GLU A 1 288 ? -18.451 -1.382 21.893 1.00 84.19 288 GLU A C 1
ATOM 2198 O O . GLU A 1 288 ? -19.498 -0.816 22.219 1.00 84.19 288 GLU A O 1
ATOM 2203 N N . THR A 1 289 ? -17.678 -0.923 20.907 1.00 83.12 289 THR A N 1
ATOM 2204 C CA . THR A 1 289 ? -17.994 0.278 20.122 1.00 83.12 289 THR A CA 1
ATOM 2205 C C . THR A 1 289 ? -19.244 0.055 19.278 1.00 83.12 289 THR A C 1
ATOM 2207 O O . THR A 1 289 ? -20.148 0.894 19.279 1.00 83.12 289 THR A O 1
ATOM 2210 N N . MET A 1 290 ? -19.356 -1.110 18.630 1.00 84.19 290 MET A N 1
ATOM 2211 C CA . MET A 1 290 ? -20.573 -1.510 17.920 1.00 84.19 290 MET A CA 1
ATOM 2212 C C . MET A 1 290 ? -21.785 -1.538 18.853 1.00 84.19 290 MET A C 1
ATOM 2214 O O . MET A 1 290 ? -22.823 -0.967 18.515 1.00 84.19 290 MET A O 1
ATOM 2218 N N . HIS A 1 291 ? -21.655 -2.130 20.043 1.00 81.94 291 HIS A N 1
ATOM 2219 C CA . HIS A 1 291 ? -22.746 -2.206 21.013 1.00 81.94 291 HIS A CA 1
ATOM 2220 C C . HIS A 1 291 ? -23.190 -0.820 21.513 1.00 81.94 291 HIS A C 1
ATOM 2222 O O . HIS A 1 291 ? -24.390 -0.537 21.599 1.00 81.94 291 HIS A O 1
ATOM 2228 N N . LYS A 1 292 ? -22.239 0.086 21.781 1.00 84.19 292 LYS A N 1
ATOM 2229 C CA . LYS A 1 292 ? -22.522 1.485 22.147 1.00 84.19 292 LYS A CA 1
ATOM 2230 C C . LYS A 1 292 ? -23.259 2.221 21.027 1.00 84.19 292 LYS A C 1
ATOM 2232 O O . LYS A 1 292 ? -24.270 2.867 21.298 1.00 84.19 292 LYS A O 1
ATOM 2237 N N . HIS A 1 293 ? -22.806 2.096 19.778 1.00 83.06 293 HIS A N 1
ATOM 2238 C CA . HIS A 1 293 ? -23.463 2.724 18.626 1.00 83.06 293 HIS A CA 1
ATOM 2239 C C . HIS A 1 293 ? -24.876 2.181 18.393 1.00 83.06 293 HIS A C 1
ATOM 2241 O O . HIS A 1 293 ? -25.802 2.961 18.172 1.00 83.06 293 HIS A O 1
ATOM 2247 N N . GLN A 1 294 ? -25.070 0.864 18.503 1.00 80.50 294 GLN A N 1
ATOM 2248 C CA . GLN A 1 294 ? -26.395 0.246 18.416 1.00 80.50 294 GLN A CA 1
ATOM 2249 C C . GLN A 1 294 ? -27.323 0.756 19.522 1.00 80.50 294 GLN A C 1
ATOM 2251 O O . GLN A 1 294 ? -28.450 1.161 19.243 1.00 80.50 294 GLN A O 1
ATOM 2256 N N . THR A 1 295 ? -26.838 0.811 20.764 1.00 80.88 295 THR A N 1
ATOM 2257 C CA . THR A 1 295 ? -27.617 1.310 21.906 1.00 80.88 295 THR A CA 1
ATOM 2258 C C . THR A 1 295 ? -28.009 2.774 21.719 1.00 80.88 295 THR A C 1
ATOM 2260 O O . THR A 1 295 ? -29.177 3.125 21.887 1.00 80.88 295 THR A O 1
ATOM 2263 N N . ALA A 1 296 ? -27.066 3.625 21.309 1.00 81.12 296 ALA A N 1
ATOM 2264 C CA . ALA A 1 296 ? -27.326 5.034 21.026 1.00 81.12 296 ALA A CA 1
ATOM 2265 C C . ALA A 1 296 ? -28.349 5.210 19.892 1.00 81.12 296 ALA A C 1
ATOM 2267 O O . ALA A 1 296 ? -29.244 6.051 19.990 1.00 81.12 296 ALA A O 1
ATOM 2268 N N . HIS A 1 297 ? -28.265 4.388 18.842 1.00 79.19 297 HIS A N 1
ATOM 2269 C CA . HIS A 1 297 ? -29.231 4.402 17.748 1.00 79.19 297 HIS A CA 1
ATOM 2270 C C . HIS A 1 297 ? -30.638 4.016 18.224 1.00 79.19 297 HIS A C 1
ATOM 2272 O O . HIS A 1 297 ? -31.596 4.739 17.953 1.00 79.19 297 HIS A O 1
ATOM 2278 N N . VAL A 1 298 ? -30.767 2.935 18.999 1.00 78.44 298 VAL A N 1
ATOM 2279 C CA . VAL A 1 298 ? -32.051 2.507 19.580 1.00 78.44 298 VAL A CA 1
ATOM 2280 C C . VAL A 1 298 ? -32.639 3.597 20.481 1.00 78.44 298 VAL A C 1
ATOM 2282 O O . VAL A 1 298 ? -33.822 3.913 20.367 1.00 78.44 298 VAL A O 1
ATOM 2285 N N . GLN A 1 299 ? -31.825 4.230 21.330 1.00 75.62 299 GLN A N 1
ATOM 2286 C CA . GLN A 1 299 ? -32.259 5.340 22.187 1.00 75.62 299 GLN A CA 1
ATOM 2287 C C . GLN A 1 299 ? -32.718 6.559 21.375 1.00 75.62 299 GLN A C 1
ATOM 2289 O O . GLN A 1 299 ? -33.733 7.178 21.703 1.00 75.62 299 GLN A O 1
ATOM 2294 N N . HIS A 1 300 ? -32.002 6.897 20.301 1.00 78.62 300 HIS A N 1
ATOM 2295 C CA . HIS A 1 300 ? -32.371 7.990 19.406 1.00 78.62 300 HIS A CA 1
ATOM 2296 C C . HIS A 1 300 ? -33.723 7.729 18.728 1.00 78.62 300 HIS A C 1
ATOM 2298 O O . HIS A 1 300 ? -34.608 8.587 18.750 1.00 78.62 300 HIS A O 1
ATOM 2304 N N . VAL A 1 301 ? -33.911 6.525 18.179 1.00 75.81 301 VAL A N 1
ATOM 2305 C CA . VAL A 1 301 ? -35.176 6.100 17.563 1.00 75.81 301 VAL A CA 1
ATOM 2306 C C . VAL A 1 301 ? -36.314 6.122 18.588 1.00 75.81 301 VAL A C 1
ATOM 2308 O O . VAL A 1 301 ? -37.366 6.699 18.315 1.00 75.81 301 VAL A O 1
ATOM 2311 N N . ALA A 1 302 ? -36.098 5.590 19.796 1.00 72.94 302 ALA A N 1
ATOM 2312 C CA . ALA A 1 302 ? -37.094 5.597 20.869 1.00 72.94 302 ALA A CA 1
ATOM 2313 C C . ALA A 1 302 ? -37.521 7.022 21.269 1.00 72.94 302 ALA A C 1
ATOM 2315 O O . ALA A 1 302 ? -38.710 7.283 21.459 1.00 72.94 302 ALA A O 1
ATOM 2316 N N . LYS A 1 303 ? -36.576 7.970 21.332 1.00 73.69 303 LYS A N 1
ATOM 2317 C CA . LYS A 1 303 ? -36.860 9.386 21.616 1.00 73.69 303 LYS A CA 1
ATOM 2318 C C . LYS A 1 303 ? -37.716 10.037 20.525 1.00 73.69 303 LYS A C 1
ATOM 2320 O O . LYS A 1 303 ? -38.592 10.839 20.838 1.00 73.69 303 LYS A O 1
ATOM 2325 N N . HIS A 1 304 ? -37.480 9.711 19.254 1.00 71.62 304 HIS A N 1
ATOM 2326 C CA . HIS A 1 304 ? -38.276 10.242 18.141 1.00 71.62 304 HIS A CA 1
ATOM 2327 C C . HIS A 1 304 ? -39.680 9.633 18.080 1.00 71.62 304 HIS A C 1
ATOM 2329 O O . HIS A 1 304 ? -40.648 10.378 17.961 1.00 71.62 304 HIS A O 1
ATOM 2335 N N . ILE A 1 305 ? -39.817 8.320 18.282 1.00 71.50 305 ILE A N 1
ATOM 2336 C CA . ILE A 1 305 ? -41.134 7.665 18.356 1.00 71.50 305 ILE A CA 1
ATOM 2337 C C . ILE A 1 305 ? -41.948 8.201 19.544 1.00 71.50 305 ILE A C 1
ATOM 2339 O O . ILE A 1 305 ? -43.136 8.493 19.400 1.00 71.50 305 ILE A O 1
ATOM 2343 N N . GLY A 1 306 ? -41.317 8.379 20.711 1.00 63.03 306 GLY A N 1
ATOM 2344 C CA . GLY A 1 306 ? -41.967 8.955 21.891 1.00 63.03 306 GLY A CA 1
ATOM 2345 C C . GLY A 1 306 ? -42.465 10.384 21.656 1.00 63.03 306 GLY A C 1
ATOM 2346 O O . GLY A 1 306 ? -43.597 10.712 22.010 1.00 63.03 306 GLY A O 1
ATOM 2347 N N . ASN A 1 307 ? -41.666 11.219 20.989 1.00 61.56 307 ASN A N 1
ATOM 2348 C CA . ASN A 1 307 ? -42.055 12.588 20.642 1.00 61.56 307 ASN A CA 1
ATOM 2349 C C . ASN A 1 307 ? -43.184 12.648 19.599 1.00 61.56 307 ASN A C 1
ATOM 2351 O O . ASN A 1 307 ? -44.063 13.508 19.704 1.00 61.56 307 ASN A O 1
ATOM 2355 N N . ASP A 1 308 ? -43.209 11.728 18.634 1.00 63.28 308 ASP A N 1
ATOM 2356 C CA . ASP A 1 308 ? -44.291 11.623 17.649 1.00 63.28 308 ASP A CA 1
ATOM 2357 C C . ASP A 1 308 ? -45.609 11.176 18.290 1.00 63.28 308 ASP A C 1
ATOM 2359 O O . ASP A 1 308 ? -46.674 11.714 17.972 1.00 63.28 308 ASP A O 1
ATOM 2363 N N . ALA A 1 309 ? -45.552 10.229 19.230 1.00 63.72 309 ALA A N 1
ATOM 2364 C CA . ALA A 1 309 ? -46.720 9.784 19.984 1.00 63.72 309 ALA A CA 1
ATOM 2365 C C . ALA A 1 309 ? -47.308 10.923 20.838 1.00 63.72 309 ALA A C 1
ATOM 2367 O O . ALA A 1 309 ? -48.516 11.168 20.785 1.00 63.72 309 ALA A O 1
ATOM 2368 N N . ILE A 1 310 ? -46.453 11.674 21.542 1.00 61.62 310 ILE A N 1
ATOM 2369 C CA . ILE A 1 310 ? -46.846 12.833 22.360 1.00 61.62 310 ILE A CA 1
ATOM 2370 C C . ILE A 1 310 ? -47.430 13.959 21.490 1.00 61.62 310 ILE A C 1
ATOM 2372 O O . ILE A 1 310 ? -48.451 14.561 21.837 1.00 61.62 310 ILE A O 1
ATOM 2376 N N . SER A 1 311 ? -46.836 14.225 20.324 1.00 59.94 311 SER A N 1
ATOM 2377 C CA . SER A 1 311 ? -47.322 15.251 19.391 1.00 59.94 311 SER A CA 1
ATOM 2378 C C . SER A 1 311 ? -48.680 14.880 18.785 1.00 59.94 311 SER A C 1
ATOM 2380 O O . SER A 1 311 ? -49.566 15.732 18.675 1.00 59.94 311 SER A O 1
ATOM 2382 N N . LYS A 1 312 ? -48.897 13.600 18.450 1.00 68.19 312 LYS A N 1
ATOM 2383 C CA . LYS A 1 312 ? -50.201 13.099 17.985 1.00 68.19 312 LYS A CA 1
ATOM 2384 C C . LYS A 1 312 ? -51.270 13.187 19.074 1.00 68.19 312 LYS A C 1
ATOM 2386 O O . LYS A 1 312 ? -52.372 13.647 18.777 1.00 68.19 312 LYS A O 1
ATOM 2391 N N . SER A 1 313 ? -50.958 12.830 20.323 1.00 62.81 313 SER A N 1
ATOM 2392 C CA . SER A 1 313 ? -51.916 12.948 21.432 1.00 62.81 313 SER A CA 1
ATOM 2393 C C . SER A 1 313 ? -52.257 14.403 21.762 1.00 62.81 313 SER A C 1
ATOM 2395 O O . SER A 1 313 ? -53.420 14.714 22.009 1.00 62.81 313 SER A O 1
ATOM 2397 N N . LEU A 1 314 ? -51.283 15.318 21.700 1.00 61.06 314 LEU A N 1
ATOM 2398 C CA . LEU A 1 314 ? -51.514 16.754 21.903 1.00 61.06 314 LEU A CA 1
ATOM 2399 C C . LEU A 1 314 ? -52.377 17.367 20.794 1.00 61.06 314 LEU A C 1
ATOM 2401 O O . LEU A 1 314 ? -53.269 18.165 21.084 1.00 61.06 314 LEU A O 1
ATOM 2405 N N . ASN A 1 315 ? -52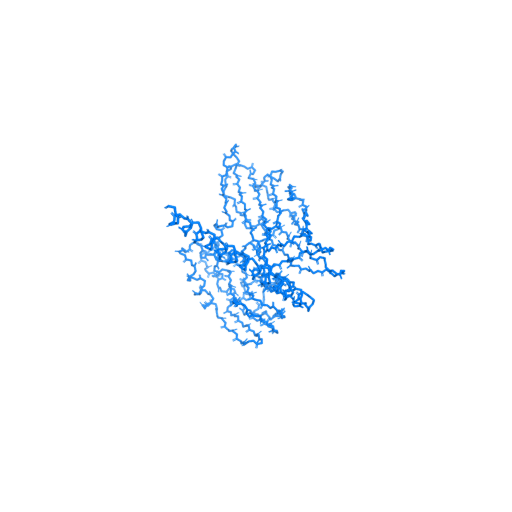.160 16.977 19.536 1.00 67.19 315 ASN A N 1
ATOM 2406 C CA . ASN A 1 315 ? -52.990 17.428 18.418 1.00 67.19 315 ASN A CA 1
ATOM 2407 C C . ASN A 1 315 ? -54.409 16.845 18.477 1.00 67.19 315 ASN A C 1
ATOM 2409 O O . ASN A 1 315 ? -55.373 17.571 18.233 1.00 67.19 315 ASN A O 1
ATOM 2413 N N . ALA A 1 316 ? -54.559 15.576 18.869 1.00 64.38 316 ALA A N 1
ATOM 2414 C CA . ALA A 1 316 ? -55.866 14.967 19.110 1.00 64.38 316 ALA A CA 1
ATOM 2415 C C . ALA A 1 316 ? -56.618 15.670 20.254 1.00 64.38 316 ALA A C 1
ATOM 2417 O O . ALA A 1 316 ? -57.788 16.013 20.095 1.00 64.38 316 ALA A O 1
ATOM 2418 N N . ALA A 1 317 ? -55.936 15.978 21.363 1.00 63.62 317 ALA A N 1
ATOM 2419 C CA . ALA A 1 317 ? -56.510 16.725 22.481 1.00 63.62 317 ALA A CA 1
ATOM 2420 C C . ALA A 1 317 ? -56.915 18.158 22.084 1.00 63.62 317 ALA A C 1
ATOM 2422 O O . ALA A 1 317 ? -57.995 18.623 22.449 1.00 63.62 317 ALA A O 1
ATOM 2423 N N . ARG A 1 318 ? -56.097 18.853 21.278 1.00 58.84 318 ARG A N 1
ATOM 2424 C CA . ARG A 1 318 ? -56.419 20.191 20.746 1.00 58.84 318 ARG A CA 1
ATOM 2425 C C . ARG A 1 318 ? -57.623 20.188 19.804 1.00 58.84 318 ARG A C 1
ATOM 2427 O O . ARG A 1 318 ? -58.436 21.108 19.870 1.00 58.84 318 ARG A O 1
ATOM 2434 N N . ASN A 1 319 ? -57.741 19.181 18.942 1.00 64.12 319 ASN A N 1
ATOM 2435 C CA . ASN A 1 319 ? -58.870 19.058 18.019 1.00 64.12 319 ASN A CA 1
ATOM 2436 C C . ASN A 1 319 ? -60.156 18.643 18.748 1.00 64.12 319 ASN A C 1
ATOM 2438 O O . ASN A 1 319 ? -61.212 19.203 18.470 1.00 64.12 319 ASN A O 1
ATOM 2442 N N . GLY A 1 320 ? -60.065 17.759 19.747 1.00 55.81 320 GLY A N 1
ATOM 2443 C CA . GLY A 1 320 ? -61.194 17.416 20.618 1.00 55.81 320 GLY A CA 1
ATOM 2444 C C . GLY A 1 320 ? -61.713 18.614 21.421 1.00 55.81 320 GLY A C 1
ATOM 2445 O O . GLY A 1 320 ? -62.918 18.833 21.493 1.00 55.81 320 GLY A O 1
ATOM 2446 N N . ALA A 1 321 ? -60.817 19.461 21.941 1.00 54.38 321 ALA A N 1
ATOM 2447 C CA . ALA A 1 321 ? -61.193 20.677 22.667 1.00 54.38 321 ALA A CA 1
ATOM 2448 C C . ALA A 1 321 ? -61.821 21.770 21.776 1.00 54.38 321 ALA A C 1
ATOM 2450 O O . ALA A 1 321 ? -62.551 22.623 22.279 1.00 54.38 321 ALA A O 1
ATOM 2451 N N . ARG A 1 322 ? -61.564 21.760 20.459 1.00 55.41 322 ARG A N 1
ATOM 2452 C CA . ARG A 1 322 ? -62.201 22.678 19.495 1.00 55.41 322 ARG A CA 1
ATOM 2453 C C . ARG A 1 322 ? -63.632 22.282 19.129 1.00 55.41 322 ARG A C 1
ATOM 2455 O O . ARG A 1 322 ? -64.382 23.156 18.723 1.00 55.41 322 ARG A O 1
ATOM 2462 N N . HIS A 1 323 ? -64.008 21.015 19.291 1.00 53.47 323 HIS A N 1
ATOM 2463 C CA . HIS A 1 323 ? -65.373 20.532 19.042 1.00 53.47 323 HIS A CA 1
ATOM 2464 C C . HIS A 1 323 ? -66.310 20.652 20.255 1.00 53.47 323 HIS A C 1
ATOM 2466 O O . HIS A 1 323 ? -67.491 20.347 20.143 1.00 53.47 323 HIS A O 1
ATOM 2472 N N . LEU A 1 324 ? -65.791 21.098 21.403 1.00 50.19 324 LEU A N 1
ATOM 2473 C CA . LEU A 1 324 ? -66.546 21.340 22.640 1.00 50.19 324 LEU A CA 1
ATOM 2474 C C . LEU A 1 324 ? -66.789 22.840 22.907 1.00 50.19 324 LEU A C 1
ATOM 2476 O O . LEU A 1 324 ? -67.101 23.219 24.034 1.00 50.19 324 LEU A O 1
ATOM 2480 N N . ARG A 1 325 ? -66.615 23.693 21.891 1.00 41.66 325 ARG A N 1
ATOM 2481 C CA . ARG A 1 325 ? -66.958 25.120 21.917 1.00 41.66 325 ARG A CA 1
ATOM 2482 C C . ARG A 1 325 ? -68.025 25.432 20.886 1.00 41.66 325 ARG A C 1
ATOM 2484 O O . ARG A 1 325 ? -67.944 24.838 19.790 1.00 41.66 325 ARG A O 1
#